Protein 5ZRX (pdb70)

Sequence (251 aa):
GSEFMGAWLRAIGLERYEEGLVHNGWDDLEFLSDITEEDLEEAGVQDPAHKRLLLDTLQLSPFRTVSEEWLESIKMQQYTEHFMVAGYTAIEEKVVQMSNEDIKRIGVRLPGHQKRIAYSLLGLKDQVGSEFMGAWLRAIGLERYEEGLVHNGWDDLEFLLSDITEEDLEEAGVQDPAHKRLLLDTLQLSKFRTVSEWLESIKMQQYTEHFMMVVAGYTAIEKVVQMSNNEDIKRRIGVRLPGHQKRIAYSLLGLKDQ

Structure (mmCIF, N/CA/C/O backbone):
data_5ZRX
#
_entry.id   5ZRX
#
_cell.length_a   138.283
_cell.length_b   43.344
_cell.length_c   46.377
_cell.angle_alpha   90.000
_cell.angle_beta   95.350
_cell.angle_gamma   90.000
#
_symmetry.space_group_name_H-M   'C 1 2 1'
#
loop_
_entity.id
_entity.type
_entity.pdbx_description
1 polymer 'Phosphatidylinositol 3,4,5-trisphosphate 5-phosphatase 2,Ephrin type-A receptor 2'
2 water water
#
loop_
_atom_site.group_PDB
_atom_site.id
_atom_site.type_symbol
_atom_site.label_atom_id
_atom_site.label_alt_id
_atom_site.label_comp_id
_atom_site.label_asym_id
_atom_site.label_entity_id
_atom_site.label_seq_id
_atom_site.pdbx_PDB_ins_code
_atom_site.Cartn_x
_atom_site.Cartn_y
_atom_site.Cartn_z
_atom_site.occupancy
_atom_site.B_iso_or_equiv
_atom_site.auth_seq_id
_atom_site.auth_comp_id
_atom_site.auth_asym_id
_atom_site.auth_atom_id
_atom_site.pdbx_PDB_model_num
ATOM 1 N N . GLY A 1 3 ? -27.964 7.195 31.203 1.00 40.84 1196 GLY A N 1
ATOM 2 C CA . GLY A 1 3 ? -27.262 6.308 32.177 1.00 46.85 1196 GLY A CA 1
ATOM 3 C C . GLY A 1 3 ? -26.964 4.975 31.534 1.00 49.45 1196 GLY A C 1
ATOM 4 O O . GLY A 1 3 ? -27.365 4.759 30.410 1.00 61.17 1196 GLY A O 1
ATOM 5 N N . SER A 1 4 ? -26.282 4.079 32.247 1.00 62.49 1197 SER A N 1
ATOM 6 C CA . SER A 1 4 ? -25.829 2.805 31.655 1.00 63.01 1197 SER A CA 1
ATOM 7 C C . SER A 1 4 ? -27.010 1.903 31.260 1.00 61.04 1197 SER A C 1
ATOM 8 O O . SER A 1 4 ? -27.031 1.349 30.146 1.00 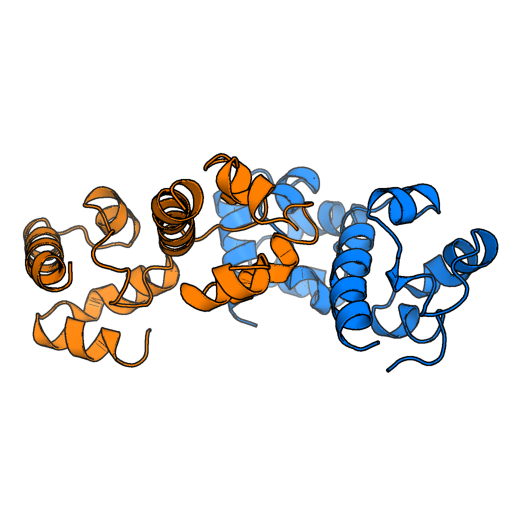70.03 1197 SER A O 1
ATOM 11 N N . GLU A 1 5 ? -27.989 1.777 32.158 1.00 56.93 1198 GLU A N 1
ATOM 12 C CA . GLU A 1 5 ? -29.238 1.059 31.860 1.00 58.18 1198 GLU A CA 1
ATOM 13 C C . GLU A 1 5 ? -30.153 1.867 30.926 1.00 57.79 1198 GLU A C 1
ATOM 14 O O . GLU A 1 5 ? -30.745 1.312 29.989 1.00 55.01 1198 GLU A O 1
ATOM 16 N N . PHE A 1 6 ? -30.265 3.171 31.187 1.00 51.27 1199 PHE A N 1
ATOM 17 C CA . PHE A 1 6 ? -31.086 4.077 30.363 1.00 52.15 1199 PHE A CA 1
ATOM 18 C C . PHE A 1 6 ? -30.595 4.175 28.921 1.00 45.78 1199 PHE A C 1
ATOM 19 O O . PHE A 1 6 ? -31.403 4.283 27.998 1.00 44.06 1199 PHE A O 1
ATOM 27 N N . MET A 1 7 ? -29.277 4.132 28.736 1.00 44.76 1200 MET A N 1
ATOM 28 C CA . MET A 1 7 ? -28.692 4.133 27.397 1.00 40.76 1200 MET A CA 1
ATOM 29 C C . MET A 1 7 ? -29.013 2.840 26.663 1.00 38.78 1200 MET A C 1
ATOM 30 O O . MET A 1 7 ? -29.275 2.876 25.472 1.00 39.01 1200 MET A O 1
ATOM 35 N N . GLY A 1 8 ? -28.977 1.708 27.373 1.00 40.55 1201 GLY A N 1
ATOM 36 C CA . GLY A 1 8 ? -29.368 0.415 26.790 1.00 41.18 1201 GLY A CA 1
ATOM 37 C C . GLY A 1 8 ? -30.775 0.430 26.207 1.00 38.99 1201 GLY A C 1
ATOM 38 O O . GLY A 1 8 ? -31.007 -0.055 25.095 1.00 38.16 1201 GLY A O 1
ATOM 39 N N . ALA A 1 9 ? -31.709 1.016 26.954 1.00 38.84 1202 ALA A N 1
ATOM 40 C CA . ALA A 1 9 ? -33.098 1.157 26.506 1.00 41.59 1202 ALA A CA 1
ATOM 41 C C . ALA A 1 9 ? -33.214 2.135 25.339 1.00 37.79 1202 ALA A C 1
ATOM 42 O O . ALA A 1 9 ? -33.987 1.912 24.416 1.00 38.90 1202 ALA A O 1
ATOM 44 N N . TRP A 1 10 ? -32.449 3.221 25.395 1.00 34.59 1203 TRP A N 1
ATOM 45 C CA . TRP A 1 10 ? -32.431 4.216 24.323 1.00 32.11 1203 TRP A CA 1
ATOM 46 C C . TRP A 1 10 ? -31.930 3.585 23.013 1.00 31.81 1203 TRP A C 1
ATOM 47 O O . TRP A 1 10 ? -32.542 3.781 21.954 1.00 32.54 1203 TRP A O 1
ATOM 58 N N . LEU A 1 11 ? -30.866 2.785 23.103 1.00 29.37 1204 LEU A N 1
ATOM 59 C CA . LEU A 1 11 ? -30.316 2.082 21.939 1.00 27.83 1204 LEU A CA 1
ATOM 60 C C . LEU A 1 11 ? -31.287 1.033 21.382 1.00 31.30 1204 LEU A C 1
ATOM 61 O O . LEU A 1 11 ? -31.427 0.907 20.169 1.00 31.64 1204 LEU A O 1
ATOM 66 N N . ARG A 1 12 ? -31.930 0.280 22.275 1.00 31.79 1205 ARG A N 1
ATOM 67 C CA . ARG A 1 12 ? -32.907 -0.742 21.892 1.00 34.50 1205 ARG A CA 1
ATOM 68 C C . ARG A 1 12 ? -34.088 -0.123 21.138 1.00 34.25 1205 ARG A C 1
ATOM 69 O O . ARG A 1 12 ? -34.612 -0.715 20.183 1.00 36.30 1205 ARG A O 1
ATOM 77 N N . ALA A 1 13 ? -34.484 1.083 21.540 1.00 33.18 1206 ALA A N 1
ATOM 78 C CA . ALA A 1 13 ? -35.620 1.766 20.935 1.00 35.88 1206 ALA A CA 1
ATOM 79 C C . ALA A 1 13 ? -35.387 2.160 19.465 1.00 34.08 1206 ALA A C 1
ATOM 80 O O . ALA A 1 13 ? -36.347 2.322 18.715 1.00 38.47 1206 ALA A O 1
ATOM 82 N N . ILE A 1 14 ? -34.125 2.294 19.064 1.00 30.23 1207 ILE A N 1
ATOM 83 C CA . ILE A 1 14 ? -33.746 2.585 17.676 1.00 30.44 1207 ILE A CA 1
ATOM 84 C C . ILE A 1 14 ? -33.000 1.432 16.970 1.00 27.93 1207 ILE A C 1
ATOM 85 O O . ILE A 1 14 ? -32.424 1.625 15.897 1.00 30.43 1207 ILE A O 1
ATOM 90 N N . GLY A 1 15 ? -33.041 0.229 17.545 1.00 28.72 1208 GLY A N 1
ATOM 91 C CA . GLY A 1 15 ? -32.459 -0.952 16.907 1.00 30.66 1208 GLY A CA 1
ATOM 92 C C . GLY A 1 15 ? -30.943 -1.048 16.948 1.00 28.05 1208 GLY A C 1
ATOM 93 O O . GLY A 1 15 ? -30.351 -1.747 16.130 1.00 28.94 1208 GLY A O 1
ATOM 94 N N . LEU A 1 16 ? -30.313 -0.359 17.899 1.00 26.92 1209 LEU A N 1
ATOM 95 C CA . LEU A 1 16 ? -28.851 -0.297 17.981 1.00 26.73 1209 LEU A CA 1
ATOM 96 C C . LEU A 1 16 ? -28.301 -0.922 19.255 1.00 25.26 1209 LEU A C 1
ATOM 97 O O . LEU A 1 16 ? -27.160 -0.624 19.651 1.00 26.45 1209 LEU A O 1
ATOM 102 N N . GLU A 1 17 ? -29.095 -1.794 19.880 1.00 27.39 1210 GLU A N 1
ATOM 103 C CA . GLU A 1 17 ? -28.687 -2.518 21.101 1.00 29.59 1210 GLU A CA 1
ATOM 104 C C . GLU A 1 17 ? -27.358 -3.264 20.936 1.00 29.61 1210 GLU A C 1
ATOM 105 O O . GLU A 1 17 ? -26.611 -3.400 21.906 1.00 29.84 1210 GLU A O 1
ATOM 111 N N . ARG A 1 18 ? -27.067 -3.741 19.717 1.00 29.00 1211 ARG A N 1
ATOM 112 C CA . ARG A 1 18 ? -25.809 -4.444 19.427 1.00 28.52 1211 ARG A CA 1
ATOM 113 C C . ARG A 1 18 ? -24.557 -3.653 19.803 1.00 26.46 1211 ARG A C 1
ATOM 114 O O . ARG A 1 18 ? -23.513 -4.245 20.084 1.00 30.54 1211 ARG A O 1
ATOM 122 N N . TYR A 1 19 ? -24.661 -2.327 19.775 1.00 24.15 1212 TYR A N 1
ATOM 123 C CA . TYR A 1 19 ? -23.521 -1.459 20.027 1.00 22.89 1212 TYR A CA 1
ATOM 124 C C . TYR A 1 19 ? -23.345 -1.045 21.498 1.00 23.29 1212 TYR A C 1
ATOM 125 O O . TYR A 1 19 ? -22.382 -0.375 21.818 1.00 24.70 1212 TYR A O 1
ATOM 134 N N . GLU A 1 20 ? -24.252 -1.470 22.382 1.00 24.96 1213 GLU A N 1
ATOM 135 C CA . GLU A 1 20 ? -24.196 -1.045 23.794 1.00 26.28 1213 GLU A CA 1
ATOM 136 C C . GLU A 1 20 ? -22.884 -1.376 24.457 1.00 25.17 1213 GLU A C 1
ATOM 137 O O . GLU A 1 20 ? -22.291 -0.514 25.094 1.00 26.50 1213 GLU A O 1
ATOM 143 N N . GLU A 1 21 ? -22.462 -2.633 24.334 1.00 27.10 1214 GLU A N 1
ATOM 144 C CA . GLU A 1 21 ? -21.262 -3.101 25.029 1.00 28.63 1214 GLU A CA 1
ATOM 145 C C . GLU A 1 21 ? -20.037 -2.290 24.609 1.00 26.92 1214 GLU A C 1
ATOM 146 O O . GLU A 1 21 ? -19.275 -1.824 25.456 1.00 27.08 1214 GLU A O 1
ATOM 152 N N . GLY A 1 22 ? -19.861 -2.097 23.307 1.00 25.08 1215 GLY A N 1
ATOM 153 C CA . GLY A 1 22 ? -18.721 -1.354 22.786 1.00 25.41 1215 GLY A CA 1
ATOM 154 C C . GLY A 1 22 ? -18.718 0.104 23.205 1.00 23.62 1215 GLY A C 1
ATOM 155 O O . GLY A 1 22 ? -17.666 0.674 23.513 1.00 24.94 1215 GLY A O 1
ATOM 156 N N . LEU A 1 23 ? -19.890 0.733 23.207 1.00 22.69 1216 LEU A N 1
ATOM 157 C CA . LEU A 1 23 ? -19.995 2.112 23.697 1.00 22.68 1216 LEU A CA 1
ATOM 158 C C . LEU A 1 23 ? -19.639 2.199 25.185 1.00 22.89 1216 LEU A C 1
ATOM 159 O O . LEU A 1 23 ? -18.784 3.005 25.587 1.00 24.04 1216 LEU A O 1
ATOM 164 N N . VAL A 1 24 ? -20.271 1.362 25.995 1.00 24.34 1217 VAL A N 1
ATOM 165 C CA . VAL A 1 24 ? -20.028 1.370 27.443 1.00 26.80 1217 VAL A CA 1
ATOM 166 C C . VAL A 1 24 ? -18.557 1.072 27.734 1.00 26.27 1217 VAL A C 1
ATOM 167 O O . VAL A 1 24 ? -17.940 1.736 28.573 1.00 28.77 1217 VAL A O 1
ATOM 171 N N . HIS A 1 25 ? -17.983 0.101 27.024 1.00 27.31 1218 HIS A N 1
ATOM 172 C CA . HIS A 1 25 ? -16.579 -0.285 27.259 1.00 30.49 1218 HIS A CA 1
ATOM 173 C C . HIS A 1 25 ? -15.585 0.828 26.889 1.00 26.48 1218 HIS A C 1
ATOM 174 O O . HIS A 1 25 ? -14.463 0.856 27.407 1.00 30.73 1218 HIS A O 1
ATOM 181 N N . ASN A 1 26 ? -16.008 1.757 26.030 1.00 23.96 1219 ASN A N 1
ATOM 182 C CA . ASN A 1 26 ? -15.229 2.945 25.692 1.00 24.59 1219 ASN A CA 1
ATOM 183 C C . ASN A 1 26 ? -15.594 4.223 26.455 1.00 24.01 1219 ASN A C 1
ATOM 184 O O . ASN A 1 26 ? -15.113 5.302 26.117 1.00 24.95 1219 ASN A O 1
ATOM 189 N N . GLY A 1 27 ? -16.389 4.083 27.513 1.00 23.76 1220 GLY A N 1
ATOM 190 C CA . GLY A 1 27 ? -16.763 5.192 28.376 1.00 24.03 1220 GLY A CA 1
ATOM 191 C C . GLY A 1 27 ? -17.942 6.023 27.954 1.00 23.72 1220 GLY A C 1
ATOM 192 O O . GLY A 1 27 ? -18.229 7.038 28.586 1.00 25.14 1220 GLY A O 1
ATOM 193 N N . TRP A 1 28 ? -18.634 5.595 26.893 1.00 22.87 1221 TRP A N 1
ATOM 194 C CA . TRP A 1 28 ? -19.844 6.248 26.432 1.00 22.39 1221 TRP A CA 1
ATOM 195 C C . TRP A 1 28 ? -20.988 5.514 27.126 1.00 23.46 1221 TRP A C 1
ATOM 196 O O . TRP A 1 28 ? -21.673 4.666 26.543 1.00 26.22 1221 TRP A O 1
ATOM 207 N N . ASP A 1 29 ? -21.158 5.846 28.403 1.00 24.25 1222 ASP A N 1
ATOM 208 C CA . ASP A 1 29 ? -21.917 5.022 29.340 1.00 26.12 1222 ASP A CA 1
ATOM 209 C C . ASP A 1 29 ? -23.041 5.782 30.029 1.00 27.45 1222 ASP A C 1
ATOM 210 O O . ASP A 1 29 ? -23.651 5.274 30.963 1.00 32.15 1222 ASP A O 1
ATOM 215 N N . ASP A 1 30 ? -23.322 6.992 29.549 1.00 27.19 1223 ASP A N 1
ATOM 216 C CA . ASP A 1 30 ? -24.327 7.848 30.159 1.00 30.39 1223 ASP A CA 1
ATOM 217 C C . ASP A 1 30 ? -24.963 8.689 29.070 1.00 30.83 1223 ASP A C 1
ATOM 218 O O . ASP A 1 30 ? -24.297 9.512 28.447 1.00 29.75 1223 ASP A O 1
ATOM 223 N N . LEU A 1 31 ? -26.239 8.424 28.809 1.00 31.51 1224 LEU A N 1
ATOM 224 C CA . LEU A 1 31 ? -27.036 9.178 27.839 1.00 32.76 1224 LEU A CA 1
ATOM 225 C C . LEU A 1 31 ? -26.896 10.710 27.911 1.00 33.27 1224 LEU A C 1
ATOM 226 O O . LEU A 1 31 ? -26.800 11.369 26.873 1.00 35.07 1224 LEU A O 1
ATOM 231 N N . GLU A 1 32 ? -26.848 11.260 29.125 1.00 34.26 1225 GLU A N 1
ATOM 232 C CA . GLU A 1 32 ? -26.699 12.708 29.340 1.00 36.88 1225 GLU A CA 1
ATOM 233 C C . GLU A 1 32 ? -25.461 13.289 28.656 1.00 35.01 1225 GLU A C 1
ATOM 234 O O . GLU A 1 32 ? -25.468 14.447 28.232 1.00 41.87 1225 GLU A O 1
ATOM 240 N N . PHE A 1 33 ? -24.396 12.497 28.575 1.00 27.95 1226 PHE A N 1
ATOM 241 C CA . PHE A 1 33 ? -23.142 12.973 28.015 1.00 27.67 1226 PHE A CA 1
ATOM 242 C C . PHE A 1 33 ? -22.862 12.444 26.607 1.00 29.71 1226 PHE A C 1
ATOM 243 O O . PHE A 1 33 ? -21.899 12.840 25.988 1.00 36.69 1226 PHE A O 1
ATOM 251 N N . LEU A 1 34 ? -23.768 11.632 26.071 1.00 26.96 1227 LEU A N 1
ATOM 252 C CA . LEU A 1 34 ? -23.576 11.026 24.762 1.00 26.46 1227 LEU A CA 1
ATOM 253 C C . LEU A 1 34 ? -23.698 12.060 23.638 1.00 28.23 1227 LEU A C 1
ATOM 254 O O . LEU A 1 34 ? -23.145 11.851 22.552 1.00 28.03 1227 LEU A O 1
ATOM 259 N N . SER A 1 35 ? -24.399 13.169 23.898 1.00 31.77 1228 SER A N 1
ATOM 260 C CA . SER A 1 35 ? -24.653 14.196 22.876 1.00 37.38 1228 SER A CA 1
ATOM 261 C C . SER A 1 35 ? -23.410 14.793 22.220 1.00 32.62 1228 SER A C 1
ATOM 262 O O . SER A 1 35 ? -23.510 15.292 21.106 1.00 32.59 1228 SER A O 1
ATOM 265 N N . ASP A 1 36 ? -22.262 14.777 22.900 1.00 29.75 1229 ASP A N 1
ATOM 266 C CA . ASP A 1 36 ? -21.017 15.293 22.312 1.00 30.39 1229 ASP A CA 1
ATOM 267 C C . ASP A 1 36 ? -20.231 14.259 21.505 1.00 27.31 1229 ASP A C 1
ATOM 268 O O . ASP A 1 36 ? -19.187 14.593 20.957 1.00 27.39 1229 ASP A O 1
ATOM 273 N N . ILE A 1 37 ? -20.733 13.030 21.400 1.00 23.22 1230 ILE A N 1
ATOM 274 C CA . ILE A 1 37 ? -20.052 11.993 20.625 1.00 21.29 1230 ILE A CA 1
ATOM 275 C C . ILE A 1 37 ? -20.012 12.371 19.140 1.00 22.16 1230 ILE A C 1
ATOM 276 O O . ILE A 1 37 ? -20.939 13.000 18.612 1.00 23.92 1230 ILE A O 1
ATOM 281 N N . THR A 1 38 ? -18.931 11.999 18.481 1.00 21.18 1231 THR A N 1
ATOM 282 C CA . THR A 1 38 ? -18.759 12.255 17.039 1.00 22.12 1231 THR A CA 1
ATOM 283 C C . THR A 1 38 ? -18.736 10.955 16.242 1.00 20.92 1231 THR A C 1
ATOM 284 O O . THR A 1 38 ? -18.613 9.870 16.811 1.00 19.95 1231 THR A O 1
ATOM 288 N N . GLU A 1 39 ? -18.814 11.086 14.919 1.00 20.34 1232 GLU A N 1
ATOM 289 C CA . GLU A 1 39 ? -18.676 9.941 14.009 1.00 21.04 1232 GLU A CA 1
ATOM 290 C C . GLU A 1 39 ? -17.384 9.159 14.300 1.00 19.67 1232 GLU A C 1
ATOM 291 O O . GLU A 1 39 ? -17.389 7.931 14.379 1.00 22.69 1232 GLU A O 1
ATOM 297 N N . GLU A 1 40 ? -16.282 9.879 14.482 1.00 19.16 1233 GLU A N 1
ATOM 298 C CA . GLU A 1 40 ? -14.980 9.252 14.752 1.00 20.68 1233 GLU A CA 1
ATOM 299 C C . GLU A 1 40 ? -15.018 8.453 16.060 1.00 20.63 1233 GLU A C 1
ATOM 300 O O . GLU A 1 40 ? -14.499 7.341 16.118 1.00 22.19 1233 GLU A O 1
ATOM 306 N N . ASP A 1 41 ? -15.636 9.020 17.089 1.00 19.59 1234 ASP A N 1
ATOM 307 C CA . ASP A 1 41 ? -15.781 8.325 18.364 1.00 18.83 1234 ASP A CA 1
ATOM 308 C C . ASP A 1 41 ? -16.584 7.038 18.197 1.00 19.79 1234 ASP A C 1
ATOM 309 O O . ASP A 1 41 ? -16.254 6.012 18.780 1.00 21.23 1234 ASP A O 1
ATOM 314 N N . LEU A 1 42 ? -17.664 7.115 17.413 1.00 19.39 1235 LEU A N 1
ATOM 315 C CA . LEU A 1 42 ? -18.496 5.945 17.157 1.00 19.65 1235 LEU A CA 1
ATOM 316 C C . LEU A 1 42 ? -17.711 4.811 16.485 1.00 21.04 1235 LEU A C 1
ATOM 317 O O . LEU A 1 42 ? -17.795 3.641 16.906 1.00 22.39 1235 LEU A O 1
ATOM 322 N N . GLU A 1 43 ? -16.955 5.154 15.451 1.00 21.29 1236 GLU A N 1
ATOM 323 C CA . GLU A 1 43 ? -16.112 4.190 14.754 1.00 23.82 1236 GLU A CA 1
ATOM 324 C C . GLU A 1 43 ? -15.168 3.491 15.732 1.00 23.20 1236 GLU A C 1
ATOM 325 O O . GLU A 1 43 ? -15.044 2.265 15.717 1.00 27.28 1236 GLU A O 1
ATOM 331 N N . GLU A 1 44 ? -14.514 4.290 16.577 1.00 22.84 1237 GLU A N 1
ATOM 332 C CA . GLU A 1 44 ? -13.567 3.769 17.559 1.00 25.64 1237 GLU A CA 1
ATOM 333 C C . GLU A 1 44 ? -14.246 2.857 18.571 1.00 23.24 1237 GLU A C 1
ATOM 334 O O . GLU A 1 44 ? -13.636 1.902 19.059 1.00 28.17 1237 GLU A O 1
ATOM 340 N N . ALA A 1 45 ? -15.518 3.114 18.846 1.00 21.54 1238 ALA A N 1
ATOM 341 C CA . ALA A 1 45 ? -16.296 2.299 19.791 1.00 23.88 1238 ALA A CA 1
ATOM 342 C C . ALA A 1 45 ? -17.005 1.104 19.146 1.00 25.24 1238 ALA A C 1
ATOM 343 O O . ALA A 1 45 ? -17.761 0.401 19.815 1.00 27.80 1238 ALA A O 1
ATOM 345 N N . GLY A 1 46 ? -16.735 0.859 17.864 1.00 24.81 1239 GLY A N 1
ATOM 346 C CA . GLY A 1 46 ? -17.251 -0.311 17.164 1.00 24.95 1239 GLY A CA 1
ATOM 347 C C . GLY A 1 46 ? -18.453 -0.098 16.270 1.00 25.90 1239 GLY A C 1
ATOM 348 O O . GLY A 1 46 ? -18.965 -1.074 15.703 1.00 28.27 1239 GLY A O 1
ATOM 349 N N . VAL A 1 47 ? -18.913 1.147 16.118 1.00 24.38 1240 VAL A N 1
ATOM 350 C CA . VAL A 1 47 ? -20.078 1.417 15.254 1.00 25.27 1240 VAL A CA 1
ATOM 351 C C . VAL A 1 47 ? -19.527 1.770 13.879 1.00 26.32 1240 VAL A C 1
ATOM 352 O O . VAL A 1 47 ? -19.211 2.923 13.612 1.00 30.52 1240 VAL A O 1
ATOM 356 N N . GLN A 1 48 ? -19.377 0.748 13.028 1.00 26.90 1241 GLN A N 1
ATOM 357 C CA . GLN A 1 48 ? -18.748 0.884 11.713 1.00 27.94 1241 GLN A CA 1
ATOM 358 C C . GLN A 1 48 ? -19.781 1.255 10.615 1.00 25.41 1241 GLN A C 1
ATOM 359 O O . GLN A 1 48 ? -19.506 2.103 9.769 1.00 28.84 1241 GLN A O 1
ATOM 365 N N . ASP A 1 49 ? -20.955 0.615 10.647 1.00 23.62 1242 ASP A N 1
ATOM 366 C CA . ASP A 1 49 ? -22.017 0.779 9.635 1.00 23.81 1242 ASP A CA 1
ATOM 367 C C . ASP A 1 49 ? -22.419 2.258 9.545 1.00 22.76 1242 ASP A C 1
ATOM 368 O O . ASP A 1 49 ? -22.901 2.809 10.535 1.00 23.16 1242 ASP A O 1
ATOM 373 N N . PRO A 1 50 ? -22.207 2.904 8.376 1.00 25.75 1243 PRO A N 1
ATOM 374 C CA . PRO A 1 50 ? -22.547 4.341 8.243 1.00 25.71 1243 PRO A CA 1
ATOM 375 C C . PRO A 1 50 ? -23.995 4.717 8.545 1.00 23.31 1243 PRO A C 1
ATOM 376 O O . PRO A 1 50 ? -24.251 5.778 9.111 1.00 24.21 1243 PRO A O 1
ATOM 380 N N . ALA A 1 51 ? -24.934 3.852 8.184 1.00 23.10 1244 ALA A N 1
ATOM 381 C CA . ALA A 1 51 ? -26.339 4.125 8.466 1.00 21.21 1244 ALA A CA 1
ATOM 382 C C . ALA A 1 51 ? -26.628 4.016 9.957 1.00 20.16 1244 ALA A C 1
ATOM 383 O O . ALA A 1 51 ? -27.425 4.782 10.497 1.00 21.31 1244 ALA A O 1
ATOM 385 N N . HIS A 1 52 ? -25.970 3.078 10.636 1.00 19.48 1245 HIS A N 1
ATOM 386 C CA . HIS A 1 52 ? -26.150 2.987 12.092 1.00 20.01 1245 HIS A CA 1
ATOM 387 C C . HIS A 1 52 ? -25.589 4.201 12.800 1.00 20.96 1245 HIS A C 1
ATOM 388 O O . HIS A 1 52 ? -26.240 4.725 13.712 1.00 21.06 1245 HIS A O 1
ATOM 395 N N . LYS A 1 53 ? -24.426 4.680 12.363 1.00 20.72 1246 LYS A N 1
ATOM 396 C CA . LYS A 1 53 ? -23.853 5.909 12.948 1.00 20.91 1246 LYS A CA 1
ATOM 397 C C . LYS A 1 53 ? -24.797 7.091 12.720 1.00 22.31 1246 LYS A C 1
ATOM 398 O O . LYS A 1 53 ? -25.072 7.861 13.636 1.00 21.70 1246 LYS A O 1
ATOM 404 N N . ARG A 1 54 ? -25.311 7.196 11.499 1.00 20.75 1247 ARG A N 1
ATOM 405 C CA . ARG A 1 54 ? -26.201 8.299 11.140 1.00 21.61 1247 ARG A CA 1
ATOM 406 C C . ARG A 1 54 ? -27.459 8.318 12.014 1.00 21.54 1247 ARG A C 1
ATOM 407 O O . ARG A 1 54 ? -27.857 9.374 12.502 1.00 21.96 1247 ARG A O 1
ATOM 415 N N . LEU A 1 55 ? -28.089 7.154 12.189 1.00 20.66 1248 LEU A N 1
ATOM 416 C CA . LEU A 1 55 ? -29.287 7.051 13.006 1.00 21.69 1248 LEU A CA 1
ATOM 417 C C . LEU A 1 55 ? -29.017 7.448 14.458 1.00 21.63 1248 LEU A C 1
ATOM 418 O O . LEU A 1 55 ? -29.785 8.194 15.065 1.00 23.59 1248 LEU A O 1
ATOM 423 N N . LEU A 1 56 ? -27.910 6.957 15.001 1.00 19.31 1249 LEU A N 1
ATOM 424 C CA . LEU A 1 56 ? -27.548 7.289 16.384 1.00 20.04 1249 LEU A CA 1
ATOM 425 C C . LEU A 1 56 ? -27.382 8.804 16.532 1.00 22.45 1249 LEU A C 1
ATOM 426 O O . LEU A 1 56 ? -27.947 9.425 17.458 1.00 23.52 1249 LEU A O 1
ATOM 431 N N . LEU A 1 57 ? -26.636 9.401 15.606 1.00 21.26 1250 LEU A N 1
ATOM 432 C CA . LEU A 1 57 ? -26.340 10.823 15.680 1.00 22.34 1250 LEU A CA 1
ATOM 433 C C . LEU A 1 57 ? -27.565 11.687 15.413 1.00 24.64 1250 LEU A C 1
ATOM 434 O O . LEU A 1 57 ? -27.784 12.686 16.104 1.00 26.10 1250 LEU A O 1
ATOM 439 N N . ASP A 1 58 ? -28.381 11.295 14.442 1.00 24.68 1251 ASP A N 1
ATOM 440 C CA . ASP A 1 58 ? -29.642 12.014 14.196 1.00 25.83 1251 ASP A CA 1
ATOM 441 C C . ASP A 1 58 ? -30.561 11.947 15.409 1.00 27.31 1251 ASP A C 1
ATOM 442 O O . ASP A 1 58 ? -31.214 12.921 15.746 1.00 29.83 1251 ASP A O 1
ATOM 447 N N . THR A 1 59 ? -30.621 10.796 16.066 1.00 24.82 1252 THR A N 1
ATOM 448 C CA . THR A 1 59 ? -31.502 10.639 17.223 1.00 28.63 1252 THR A CA 1
ATOM 449 C C . THR A 1 59 ? -31.035 11.518 18.386 1.00 30.00 1252 THR A C 1
ATOM 450 O O . THR A 1 59 ? -31.850 12.160 19.042 1.00 34.28 1252 THR A O 1
ATOM 454 N N . LEU A 1 60 ? -29.728 11.576 18.619 1.00 27.74 1253 LEU A N 1
ATOM 455 C CA . LEU A 1 60 ? -29.185 12.462 19.658 1.00 30.15 1253 LEU A CA 1
ATOM 456 C C . LEU A 1 60 ? -29.530 13.924 19.456 1.00 37.63 1253 LEU A C 1
ATOM 457 O O . LEU A 1 60 ? -29.782 14.626 20.436 1.00 42.87 1253 LEU A O 1
ATOM 462 N N . GLN A 1 61 ? -29.537 14.385 18.202 1.00 40.21 1254 GLN A N 1
ATOM 463 C CA . GLN A 1 61 ? -30.000 15.746 17.868 1.00 49.03 1254 GLN A CA 1
ATOM 464 C C . GLN A 1 61 ? -31.340 16.121 18.511 1.00 54.23 1254 GLN A C 1
ATOM 465 O O . GLN A 1 61 ? -31.536 17.267 18.906 1.00 60.96 1254 GLN A O 1
ATOM 471 N N . LEU A 1 62 ? -32.266 15.165 18.565 1.00 59.53 1255 LEU A N 1
ATOM 472 C CA . LEU A 1 62 ? -33.647 15.415 19.008 1.00 61.22 1255 LEU A CA 1
ATOM 473 C C . LEU A 1 62 ? -33.750 15.913 20.447 1.00 67.25 1255 LEU A C 1
ATOM 474 O O . LEU A 1 62 ? -34.409 16.923 20.708 1.00 69.85 1255 LEU A O 1
ATOM 479 N N . SER A 1 63 ? -33.112 15.195 21.369 1.00 69.80 1256 SER A N 1
ATOM 480 C CA . SER A 1 63 ? -33.116 15.560 22.789 1.00 69.97 1256 SER A CA 1
ATOM 481 C C . SER A 1 63 ? -32.018 14.823 23.544 1.00 67.95 1256 SER A C 1
ATOM 482 O O . SER A 1 63 ? -30.839 14.965 23.230 1.00 74.33 1256 SER A O 1
ATOM 484 N N . PRO A 1 88 ? -20.136 28.064 39.862 1.00 61.24 906 PRO A N 1
ATOM 485 C CA . PRO A 1 88 ? -18.735 27.769 40.189 1.00 57.12 906 PRO A CA 1
ATOM 486 C C . PRO A 1 88 ? -18.582 26.668 41.242 1.00 50.33 906 PRO A C 1
ATOM 487 O O . PRO A 1 88 ? -19.223 26.731 42.294 1.00 61.75 906 PRO A O 1
ATOM 491 N N . PHE A 1 89 ? -17.748 25.674 40.950 1.00 35.55 907 PHE A N 1
ATOM 492 C CA . PHE A 1 89 ? -17.444 24.603 41.888 1.00 33.12 907 PHE A CA 1
ATOM 493 C C . PHE A 1 89 ? -16.313 25.045 42.790 1.00 31.65 907 PHE A C 1
ATOM 494 O O . PHE A 1 89 ? -15.335 25.636 42.336 1.00 34.91 907 PHE A O 1
ATOM 502 N N . ARG A 1 90 ? -16.454 24.759 44.075 1.00 29.08 908 ARG A N 1
ATOM 503 C CA . ARG A 1 90 ? -15.413 25.087 45.032 1.00 28.01 908 ARG A CA 1
ATOM 504 C C . ARG A 1 90 ? -14.234 24.121 44.961 1.00 27.78 908 ARG A C 1
ATOM 505 O O . ARG A 1 90 ? -13.085 24.548 45.110 1.00 29.01 908 ARG A O 1
ATOM 513 N N . THR A 1 91 ? -14.512 22.834 44.741 1.00 26.32 909 THR A N 1
ATOM 514 C CA . THR A 1 91 ? -13.497 21.790 44.791 1.00 24.21 909 THR A CA 1
ATOM 515 C C . THR A 1 91 ? -13.528 20.872 43.576 1.00 23.92 909 THR A C 1
ATOM 516 O O . THR A 1 91 ? -14.529 20.766 42.866 1.00 22.76 909 THR A O 1
ATOM 520 N N . VAL A 1 92 ? -1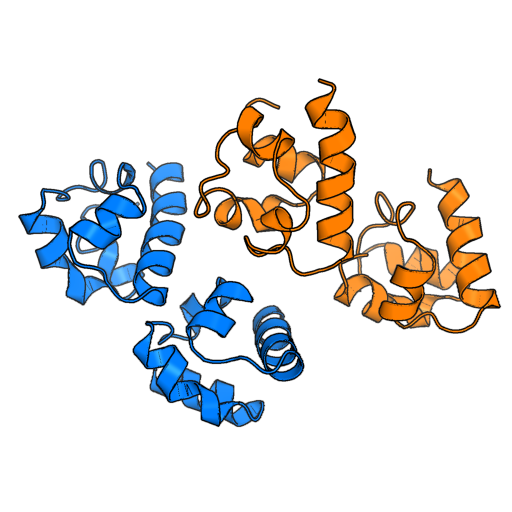2.433 20.155 43.389 1.00 21.95 910 VAL A N 1
ATOM 521 C CA . VAL A 1 92 ? -12.290 19.215 42.282 1.00 20.62 910 VAL A CA 1
ATOM 522 C C . VAL A 1 92 ? -13.291 18.073 42.432 1.00 21.50 910 VAL A C 1
ATOM 523 O O . VAL A 1 92 ? -13.911 17.681 41.455 1.00 21.40 910 VAL A O 1
ATOM 527 N N . SER A 1 93 ? -13.463 17.555 43.649 1.00 21.40 911 SER A N 1
ATOM 528 C CA . SER A 1 93 ? -14.401 16.462 43.873 1.00 23.40 911 SER A CA 1
ATOM 529 C C . SER A 1 93 ? -15.827 16.878 43.498 1.00 22.68 911 SER A C 1
ATOM 530 O O . SER A 1 93 ? -16.560 16.089 42.899 1.00 22.14 911 SER A O 1
ATOM 533 N N . GLU A 1 94 ? -16.223 18.101 43.855 1.00 22.01 912 GLU A N 1
ATOM 534 C CA A GLU A 1 94 ? -17.577 18.585 43.535 0.50 22.84 912 GLU A CA 1
ATOM 535 C CA B GLU A 1 94 ? -17.572 18.570 43.532 0.50 23.11 912 GLU A CA 1
ATOM 536 C C . GLU A 1 94 ? -17.760 18.663 42.023 1.00 23.44 912 GLU A C 1
ATOM 537 O O . GLU A 1 94 ? -18.810 18.260 41.492 1.00 24.10 912 GLU A O 1
ATOM 548 N N . TRP A 1 95 ? -16.740 19.179 41.335 1.00 21.62 913 TRP A N 1
ATOM 549 C CA . TRP A 1 95 ? -16.770 19.288 39.874 1.00 22.55 913 TRP A CA 1
ATOM 550 C C . TRP A 1 95 ? -16.883 17.904 39.231 1.00 21.81 913 TRP A C 1
ATOM 551 O O . TRP A 1 95 ? -17.736 17.689 38.375 1.00 23.45 913 TRP A O 1
ATOM 562 N N . LEU A 1 96 ? -16.054 16.952 39.659 1.00 20.93 914 LEU A N 1
ATOM 563 C CA . LEU A 1 96 ? -16.111 15.610 39.095 1.00 21.53 914 LEU A CA 1
ATOM 564 C C . LEU A 1 96 ? -17.454 14.930 39.345 1.00 21.17 914 LEU A C 1
ATOM 565 O O . LEU A 1 96 ? -17.987 14.253 38.457 1.00 24.04 914 LEU A O 1
ATOM 570 N N . GLU A 1 97 ? -18.021 15.122 40.534 1.00 22.03 915 GLU A N 1
ATOM 571 C CA . GLU A 1 97 ? -19.350 14.578 40.844 1.00 23.86 915 GLU A CA 1
ATOM 572 C C . GLU A 1 97 ? -20.421 15.100 39.865 1.00 25.81 915 GLU A C 1
ATOM 573 O O . GLU A 1 97 ? -21.343 14.361 39.472 1.00 26.86 915 GLU A O 1
ATOM 579 N N . SER A 1 98 ? -20.283 16.351 39.428 1.00 24.49 916 SER A N 1
ATOM 580 C CA . SER A 1 98 ? -21.295 16.962 38.542 1.00 26.92 916 SER A CA 1
ATOM 581 C C . SER A 1 98 ? -21.364 16.313 37.156 1.00 26.93 916 SER A C 1
ATOM 582 O O . SER A 1 98 ? -22.405 16.390 36.484 1.00 31.12 916 SER A O 1
ATOM 585 N N . ILE A 1 99 ? -20.271 15.673 36.752 1.00 24.52 917 ILE A N 1
ATOM 586 C CA . ILE A 1 99 ? -20.179 14.923 35.492 1.00 24.85 917 ILE A CA 1
ATOM 587 C C . ILE A 1 99 ? -20.047 13.410 35.688 1.00 22.83 917 ILE A C 1
ATOM 588 O O . ILE A 1 99 ? -19.731 12.669 34.765 1.00 24.18 917 ILE A O 1
ATOM 593 N N . LYS A 1 100 ? -20.380 12.952 36.891 1.00 24.70 918 LYS A N 1
ATOM 594 C CA . LYS A 1 100 ? -20.353 11.540 37.260 1.00 25.64 918 LYS A CA 1
ATOM 595 C C . LYS A 1 100 ? -18.997 10.874 37.015 1.00 23.37 918 LYS A C 1
ATOM 596 O O . LYS A 1 100 ? -18.923 9.686 36.656 1.00 24.84 918 LYS A O 1
ATOM 602 N N . MET A 1 101 ? -17.933 11.650 37.258 1.00 22.18 919 MET A N 1
ATOM 603 C CA . MET A 1 101 ? -16.555 11.184 37.067 1.00 20.96 919 MET A CA 1
ATOM 604 C C . MET A 1 101 ? -15.807 11.103 38.409 1.00 22.75 919 MET A C 1
ATOM 605 O O . MET A 1 101 ? -14.574 11.091 38.433 1.00 22.50 919 MET A O 1
ATOM 610 N N . GLN A 1 102 ? -16.536 10.989 39.517 1.00 23.89 920 GLN A N 1
ATOM 611 C CA . GLN A 1 102 ? -15.907 10.923 40.842 1.00 23.83 920 GLN A CA 1
ATOM 612 C C . GLN A 1 102 ? -15.016 9.694 41.036 1.00 23.35 920 GLN A C 1
ATOM 613 O O . GLN A 1 102 ? -14.165 9.703 41.928 1.00 25.36 920 GLN A O 1
ATOM 619 N N . GLN A 1 103 ? -15.174 8.644 40.217 1.00 24.48 921 GLN A N 1
ATOM 620 C CA . GLN A 1 103 ? -14.227 7.497 40.245 1.00 25.33 921 GLN A CA 1
ATOM 621 C C . GLN A 1 103 ? -12.765 7.926 40.060 1.00 23.43 921 GLN A C 1
ATOM 622 O O . GLN A 1 103 ? -11.854 7.214 40.491 1.00 26.16 921 GLN A O 1
ATOM 628 N N . TY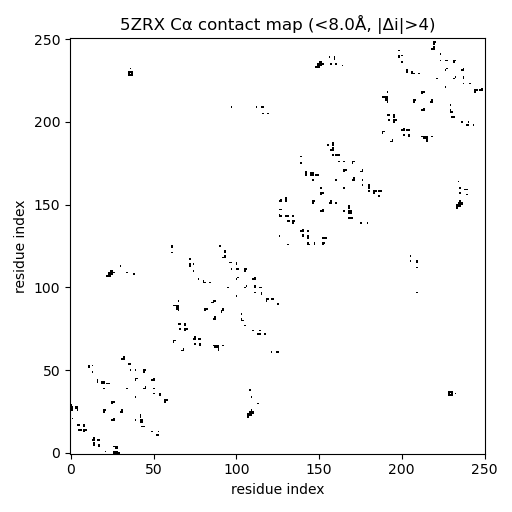R A 1 104 ? -12.551 9.077 39.421 1.00 21.44 922 TYR A N 1
ATOM 629 C CA . TYR A 1 104 ? -11.220 9.609 39.168 1.00 20.51 922 TYR A CA 1
ATOM 630 C C . TYR A 1 104 ? -10.718 10.641 40.174 1.00 20.22 922 TYR A C 1
ATOM 631 O O . TYR A 1 104 ? -9.643 11.194 39.967 1.00 19.98 922 TYR A O 1
ATOM 640 N N . THR A 1 105 ? -11.435 10.882 41.261 1.00 20.21 923 THR A N 1
ATOM 641 C CA . THR A 1 105 ? -11.030 11.965 42.174 1.00 21.27 923 THR A CA 1
ATOM 642 C C . THR A 1 105 ? -9.601 11.749 42.663 1.00 20.68 923 THR A C 1
ATOM 643 O O . THR A 1 105 ? -8.787 12.666 42.603 1.00 20.66 923 THR A O 1
ATOM 647 N N . GLU A 1 106 ? -9.288 10.544 43.107 1.00 22.35 924 GLU A N 1
ATOM 648 C CA . GLU A 1 106 ? -7.947 10.293 43.656 1.00 22.08 924 GLU A CA 1
ATOM 649 C C . GLU A 1 106 ? -6.871 10.422 42.577 1.00 21.61 924 GLU A C 1
ATOM 650 O O . GLU A 1 106 ? -5.793 10.942 42.863 1.00 21.63 924 GLU A O 1
ATOM 656 N N . HIS A 1 107 ? -7.188 10.021 41.336 1.00 21.40 925 HIS A N 1
ATOM 657 C CA . HIS A 1 107 ? -6.272 10.173 40.197 1.00 21.07 925 HIS A CA 1
ATOM 658 C C . HIS A 1 107 ? -5.862 11.634 40.020 1.00 19.71 925 HIS A C 1
ATOM 659 O O . HIS A 1 107 ? -4.679 11.958 39.861 1.00 20.33 925 HIS A O 1
ATOM 666 N N . PHE A 1 108 ? -6.847 12.520 40.057 1.00 19.27 926 PHE A N 1
ATOM 667 C CA . PHE A 1 108 ? -6.587 13.954 39.947 1.00 19.08 926 PHE A CA 1
ATOM 668 C C . PHE A 1 108 ? -5.748 14.435 41.140 1.00 18.85 926 PHE A C 1
ATOM 669 O O . PHE A 1 108 ? -4.776 15.160 40.960 1.00 19.25 926 PHE A O 1
ATOM 677 N N . MET A 1 109 ? -6.144 14.031 42.348 1.00 18.22 927 MET A N 1
ATOM 678 C CA . MET A 1 109 ? -5.537 14.594 43.560 1.00 18.48 927 MET A CA 1
ATOM 679 C C . MET A 1 109 ? -4.080 14.179 43.674 1.00 19.56 927 MET A C 1
ATOM 680 O O . MET A 1 109 ? -3.213 15.025 43.937 1.00 20.07 927 MET A O 1
ATOM 685 N N . VAL A 1 110 ? -3.774 12.911 43.411 1.00 20.23 928 VAL A N 1
ATOM 686 C CA . VAL A 1 110 ? -2.380 12.454 43.571 1.00 21.46 928 VAL A CA 1
ATOM 687 C C . VAL A 1 110 ? -1.445 13.028 42.491 1.00 20.28 928 VAL A C 1
ATOM 688 O O . VAL A 1 110 ? -0.243 13.137 42.696 1.00 22.84 928 VAL A O 1
ATOM 692 N N . ALA A 1 111 ? -2.014 13.421 41.348 1.00 19.87 929 ALA A N 1
ATOM 693 C CA . ALA A 1 111 ? -1.254 14.003 40.245 1.00 19.89 929 ALA A CA 1
ATOM 694 C C . ALA A 1 111 ? -1.096 15.522 40.400 1.00 18.76 929 ALA A C 1
ATOM 695 O O . ALA A 1 111 ? -0.516 16.167 39.528 1.00 21.61 929 ALA A O 1
ATOM 697 N N . GLY A 1 112 ? -1.609 16.085 41.500 1.00 19.82 930 GLY A N 1
ATOM 698 C CA . GLY A 1 112 ? -1.464 17.497 41.794 1.00 21.31 930 GLY A CA 1
ATOM 699 C C . GLY A 1 112 ? -2.536 18.403 41.244 1.00 19.67 930 GLY A C 1
ATOM 700 O O . GLY A 1 112 ? -2.432 19.622 41.373 1.00 20.97 930 GLY A O 1
ATOM 701 N N . TYR A 1 113 ? -3.576 17.812 40.643 1.00 19.17 931 TYR A N 1
ATOM 702 C CA . TYR A 1 113 ? -4.670 18.593 40.064 1.00 18.08 931 TYR A CA 1
ATOM 703 C C . TYR A 1 113 ? -5.758 18.704 41.127 1.00 19.59 931 TYR A C 1
ATOM 704 O O . TYR A 1 113 ? -6.815 18.067 41.077 1.00 20.62 931 TYR A O 1
ATOM 713 N N . THR A 1 114 ? -5.455 19.549 42.096 1.00 19.59 932 THR A N 1
ATOM 714 C CA . THR A 1 114 ? -6.095 19.540 43.402 1.00 20.40 932 THR A CA 1
ATOM 715 C C . THR A 1 114 ? -6.971 20.746 43.689 1.00 19.80 932 THR A C 1
ATOM 716 O O . THR A 1 114 ? -7.546 20.844 44.771 1.00 21.98 932 THR A O 1
ATOM 720 N N . ALA A 1 115 ? -7.061 21.674 42.740 1.00 20.59 933 ALA A N 1
ATOM 721 C CA . ALA A 1 115 ? -7.882 22.872 42.879 1.00 21.89 933 ALA A CA 1
ATOM 722 C C . ALA A 1 115 ? -8.441 23.181 41.504 1.00 21.14 933 ALA A C 1
ATOM 723 O O . ALA A 1 115 ? -7.869 22.761 40.483 1.00 20.81 933 ALA A O 1
ATOM 725 N N . ILE A 1 116 ? -9.512 23.960 41.465 1.00 22.03 934 ILE A N 1
ATOM 726 C CA . ILE A 1 116 ? -10.156 24.275 40.195 1.00 22.45 934 ILE A CA 1
ATOM 727 C C . ILE A 1 116 ? -9.188 25.051 39.288 1.00 22.92 934 ILE A C 1
ATOM 728 O O . ILE A 1 116 ? -9.112 24.791 38.083 1.00 22.74 934 ILE A O 1
ATOM 733 N N . GLU A 1 117 ? -8.385 25.943 39.875 1.00 22.54 935 GLU A N 1
ATOM 734 C CA A GLU A 1 117 ? -7.397 26.708 39.104 0.40 24.57 935 GLU A CA 1
ATOM 735 C CA B GLU A 1 117 ? -7.410 26.707 39.096 0.60 23.88 935 GLU A CA 1
ATOM 736 C C . GLU A 1 117 ? -6.327 25.825 38.457 1.00 23.18 935 GLU A C 1
ATOM 737 O O . GLU A 1 117 ? -5.669 26.229 37.481 1.00 24.90 935 GLU A O 1
ATOM 748 N N . LYS A 1 118 ? -6.138 24.619 38.992 1.00 21.30 936 LYS A N 1
ATOM 749 C CA . LYS A 1 118 ? -5.190 23.680 38.409 1.00 21.38 936 LYS A CA 1
ATOM 750 C C . LYS A 1 118 ? -5.821 22.821 37.315 1.00 19.98 936 LYS A C 1
ATOM 751 O O . LYS A 1 118 ? -5.208 22.604 36.259 1.00 21.31 936 LYS A O 1
ATOM 757 N N . VAL A 1 119 ? -7.045 22.360 37.536 1.00 20.59 937 VAL A N 1
ATOM 758 C CA . VAL A 1 119 ? -7.691 21.477 36.555 1.00 21.92 937 VAL A CA 1
ATOM 759 C C . VAL A 1 119 ? -7.979 22.198 35.258 1.00 21.99 937 VAL A C 1
ATOM 760 O O . VAL A 1 119 ? -7.884 21.587 34.200 1.00 21.84 937 VAL A O 1
ATOM 764 N N . VAL A 1 120 ? -8.276 23.498 35.331 1.00 22.61 938 VAL A N 1
ATOM 765 C CA . VAL A 1 120 ? -8.603 24.258 34.106 1.00 23.33 938 VAL A CA 1
ATOM 766 C C . VAL A 1 120 ? -7.409 24.401 33.163 1.00 23.00 938 VAL A C 1
ATOM 767 O O . VAL A 1 120 ? -7.591 24.724 31.999 1.00 26.23 938 VAL A O 1
ATOM 771 N N . GLN A 1 121 ? -6.185 24.146 33.660 1.00 21.08 939 GLN A N 1
ATOM 772 C CA . GLN A 1 121 ? -4.992 24.184 32.828 1.00 21.30 939 GLN A CA 1
ATOM 773 C C . GLN A 1 121 ? -4.636 22.848 32.174 1.00 20.92 939 GLN A C 1
ATOM 774 O O . GLN A 1 121 ? -3.719 22.796 31.379 1.00 23.17 939 GLN A O 1
ATOM 780 N N . MET A 1 122 ? -5.392 21.795 32.454 1.00 20.72 940 MET A N 1
ATOM 781 C CA . MET A 1 122 ? -5.099 20.460 31.921 1.00 20.90 940 MET A CA 1
ATOM 782 C C . MET A 1 122 ? -5.372 20.345 30.424 1.00 21.21 940 MET A C 1
ATOM 783 O O . MET A 1 122 ? -6.365 20.888 29.902 1.00 23.04 940 MET A O 1
ATOM 788 N N . SER A 1 123 ? -4.482 19.632 29.750 1.00 21.50 941 SER A N 1
ATOM 789 C CA . SER A 1 123 ? -4.641 19.244 28.346 1.00 21.88 941 SER A CA 1
ATOM 790 C C . SER A 1 123 ? -5.250 17.850 28.264 1.00 20.27 941 SER A C 1
ATOM 791 O O . SER A 1 123 ? -5.348 17.128 29.285 1.00 20.11 941 SER A O 1
ATOM 794 N N . ASN A 1 124 ? -5.635 17.446 27.048 1.00 21.74 942 ASN A N 1
ATOM 795 C CA . ASN A 1 124 ? -6.045 16.064 26.831 1.00 22.40 942 ASN A CA 1
ATOM 796 C C . ASN A 1 124 ? -4.930 15.084 27.222 1.00 21.86 942 ASN A C 1
ATOM 797 O O . ASN A 1 124 ? -5.209 14.028 27.767 1.00 21.11 942 ASN A O 1
ATOM 802 N N . GLU A 1 125 ? -3.670 15.436 26.936 1.00 20.19 943 GLU A N 1
ATOM 803 C CA . GLU A 1 125 ? -2.534 14.572 27.284 1.00 21.71 943 GLU A CA 1
ATOM 804 C C . GLU A 1 125 ? -2.456 14.401 28.815 1.00 20.41 943 GLU A C 1
ATOM 805 O O . GLU A 1 125 ? -2.216 13.300 29.314 1.00 21.34 943 GLU A O 1
ATOM 811 N N . ASP A 1 126 ? -2.688 15.480 29.560 1.00 18.66 944 ASP A N 1
ATOM 812 C CA . ASP A 1 126 ? -2.678 15.389 31.031 1.00 20.04 944 ASP A CA 1
ATOM 813 C C . ASP A 1 126 ? -3.790 14.478 31.553 1.00 18.67 944 ASP A C 1
ATOM 814 O O . ASP A 1 126 ? -3.577 13.659 32.459 1.00 19.30 944 ASP A O 1
ATOM 819 N N . ILE A 1 127 ? -4.994 14.623 30.998 1.00 17.71 945 ILE A N 1
ATOM 820 C CA . ILE A 1 127 ? -6.119 13.797 31.416 1.00 18.66 945 ILE A CA 1
ATOM 821 C C . ILE A 1 127 ? -5.805 12.308 31.233 1.00 18.97 945 ILE A C 1
ATOM 822 O O . ILE A 1 127 ? -6.104 11.489 32.115 1.00 19.64 945 ILE A O 1
ATOM 827 N N . LYS A 1 128 ? -5.220 11.961 30.084 1.00 18.97 946 LYS A N 1
ATOM 828 C CA . LYS A 1 128 ? -4.831 10.581 29.818 1.00 20.93 946 LYS A CA 1
ATOM 829 C C . LYS A 1 128 ? -3.710 10.131 30.763 1.00 19.77 946 LYS A C 1
ATOM 830 O O . LYS A 1 128 ? -3.754 9.032 31.328 1.00 21.17 946 LYS A O 1
ATOM 836 N N . ARG A 1 129 ? -2.709 10.983 30.921 1.00 19.03 947 ARG A N 1
ATOM 837 C CA . ARG A 1 129 ? -1.531 10.634 31.728 1.00 19.08 947 ARG A CA 1
ATOM 838 C C . ARG A 1 129 ? -1.883 10.252 33.159 1.00 18.71 947 ARG A C 1
ATOM 839 O O . ARG A 1 129 ? -1.273 9.318 33.731 1.00 21.07 947 ARG A O 1
ATOM 847 N N . ILE A 1 130 ? -2.839 10.976 33.744 1.00 18.78 948 ILE A N 1
ATOM 848 C CA . ILE A 1 130 ? -3.222 10.726 35.139 1.00 18.77 948 ILE A CA 1
ATOM 849 C C . ILE A 1 130 ? -4.075 9.478 35.320 1.00 20.49 948 ILE A C 1
ATOM 850 O O . ILE A 1 130 ? -4.338 9.075 36.464 1.00 21.42 948 ILE A O 1
ATOM 855 N N . GLY A 1 131 ? -4.491 8.847 34.213 1.00 20.90 949 GLY A N 1
ATOM 856 C CA . GLY A 1 131 ? -5.171 7.573 34.293 1.00 22.35 949 GLY A CA 1
ATOM 857 C C . GLY A 1 131 ? -6.580 7.522 33.803 1.00 22.56 949 GLY A C 1
ATOM 858 O O . GLY A 1 131 ? -7.245 6.491 33.991 1.00 24.51 949 GLY A O 1
ATOM 859 N N . VAL A 1 132 ? -7.048 8.584 33.150 1.00 19.34 950 VAL A N 1
ATOM 860 C CA . VAL A 1 132 ? -8.365 8.500 32.476 1.00 20.12 950 VAL A CA 1
ATOM 861 C C . VAL A 1 132 ? -8.104 7.887 31.099 1.00 22.24 950 VAL A C 1
ATOM 862 O O . VAL A 1 132 ? -7.584 8.558 30.204 1.00 23.19 950 VAL A O 1
ATOM 866 N N . ARG A 1 133 ? -8.457 6.611 30.950 1.00 22.93 951 ARG A N 1
ATOM 867 C CA . ARG A 1 133 ? -8.126 5.820 29.756 1.00 24.34 951 ARG A CA 1
ATOM 868 C C . ARG A 1 133 ? -9.299 5.686 28.748 1.00 26.72 951 ARG A C 1
ATOM 869 O O . ARG A 1 133 ? -9.069 5.548 27.547 1.00 28.51 951 ARG A O 1
ATOM 877 N N . LEU A 1 134 ? -10.533 5.704 29.235 1.00 23.25 952 LEU A N 1
ATOM 878 C CA . LEU A 1 134 ? -11.686 5.479 28.348 1.00 22.17 952 LEU A CA 1
ATOM 879 C C . LEU A 1 134 ? -12.004 6.755 27.564 1.00 22.40 952 LEU A C 1
ATOM 880 O O . LEU A 1 134 ? -12.204 7.807 28.175 1.00 20.71 952 LEU A O 1
ATOM 885 N N . PRO A 1 135 ? -12.089 6.669 26.213 1.00 21.86 953 PRO A N 1
ATOM 886 C CA . PRO A 1 135 ? -12.294 7.900 25.429 1.00 22.92 953 PRO A CA 1
ATOM 887 C C . PRO A 1 135 ? -13.536 8.719 25.815 1.00 21.34 953 PRO A C 1
ATOM 888 O O . PRO A 1 135 ? -13.470 9.947 25.839 1.00 22.22 953 PRO A O 1
ATOM 892 N N . GLY A 1 136 ? -14.656 8.056 26.108 1.00 19.89 954 GLY A N 1
ATOM 893 C CA . GLY A 1 136 ? -15.850 8.786 26.501 1.00 20.80 954 GLY A CA 1
ATOM 894 C C . GLY A 1 136 ? -15.699 9.567 27.808 1.00 21.00 954 GLY A C 1
ATOM 895 O O . GLY A 1 136 ? -16.333 10.598 27.999 1.00 22.22 954 GLY A O 1
ATOM 896 N N . HIS A 1 137 ? -14.835 9.074 28.700 1.00 20.27 955 HIS A N 1
ATOM 897 C CA . HIS A 1 137 ? -14.515 9.791 29.939 1.00 19.55 955 HIS A CA 1
ATOM 898 C C . HIS A 1 137 ? -13.505 10.920 29.690 1.00 19.34 955 HIS A C 1
ATOM 899 O O . HIS A 1 137 ? -13.663 12.026 30.204 1.00 20.37 955 HIS A O 1
ATOM 906 N N . GLN A 1 138 ? -12.511 10.644 28.849 1.00 19.24 956 GLN A N 1
ATOM 907 C CA . GLN A 1 138 ? -11.552 11.669 28.425 1.00 19.61 956 GLN A CA 1
ATOM 908 C C . GLN A 1 138 ? -12.274 12.880 27.818 1.00 20.78 956 GLN A C 1
ATOM 909 O O . GLN A 1 138 ? -12.019 14.033 28.180 1.00 20.23 956 GLN A O 1
ATOM 915 N N . LYS A 1 139 ? -13.196 12.595 26.905 1.00 19.91 957 LYS A N 1
ATOM 916 C CA . LYS A 1 139 ? -13.972 13.634 26.223 1.00 20.99 957 LYS A CA 1
ATOM 917 C C . LYS A 1 139 ? -14.917 14.366 27.183 1.00 20.47 957 LYS A C 1
ATOM 918 O O . LYS A 1 139 ? -14.962 15.592 27.185 1.00 21.70 957 LYS A O 1
ATOM 924 N N . ARG A 1 140 ? -15.618 13.622 28.043 1.00 20.03 958 ARG A N 1
ATOM 925 C CA . ARG A 1 140 ? -16.527 14.240 29.000 1.00 20.59 958 ARG A CA 1
ATOM 926 C C . ARG A 1 140 ? -15.791 15.269 29.854 1.00 20.34 958 ARG A C 1
ATOM 927 O O . ARG A 1 140 ? -16.250 16.402 30.056 1.00 22.30 958 ARG A O 1
ATOM 935 N N . ILE A 1 141 ? -14.640 14.854 30.356 1.00 18.67 959 ILE A N 1
ATOM 936 C CA . ILE A 1 141 ? -13.826 15.735 31.179 1.00 18.22 959 ILE A CA 1
ATOM 937 C C . ILE A 1 141 ? -13.336 16.968 30.392 1.00 18.26 959 ILE A C 1
ATOM 938 O O . ILE A 1 141 ? -13.447 18.093 30.876 1.00 19.76 95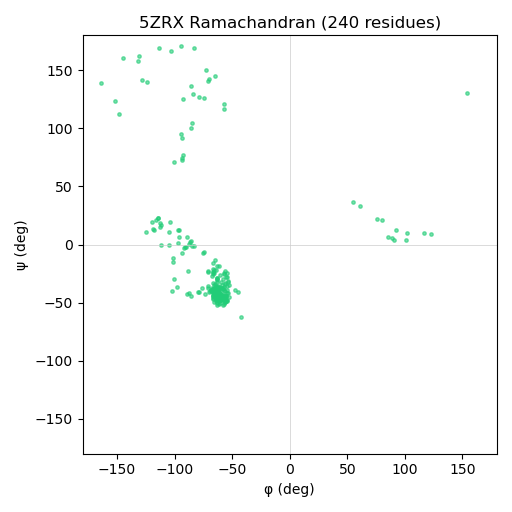9 ILE A O 1
ATOM 943 N N . ALA A 1 142 ? -12.804 16.757 29.193 1.00 18.90 960 ALA A N 1
ATOM 944 C CA . ALA A 1 142 ? -12.291 17.857 28.373 1.00 19.71 960 ALA A CA 1
ATOM 945 C C . ALA A 1 142 ? -13.378 18.875 28.020 1.00 20.09 960 ALA A C 1
ATOM 946 O O . ALA A 1 142 ? -13.159 20.074 28.158 1.00 21.46 960 ALA A O 1
ATOM 948 N N . TYR A 1 143 ? -14.569 18.404 27.631 1.00 20.21 961 TYR A N 1
ATOM 949 C CA . TYR A 1 143 ? -15.677 19.332 27.355 1.00 21.05 961 TYR A CA 1
ATOM 950 C C . TYR A 1 143 ? -16.067 20.122 28.606 1.00 21.47 961 TYR A C 1
ATOM 951 O O . TYR A 1 143 ? -16.295 21.334 28.556 1.00 24.22 961 TYR A O 1
ATOM 960 N N . SER A 1 144 ? -16.137 19.427 29.729 1.00 19.97 962 SER A N 1
ATOM 961 C CA . SER A 1 144 ? -16.542 20.065 30.976 1.00 21.14 962 SER A CA 1
ATOM 962 C C . SER A 1 144 ? -15.525 21.138 31.397 1.00 21.76 962 SER A C 1
ATOM 963 O O . SER A 1 144 ? -15.904 22.216 31.848 1.00 23.89 962 SER A O 1
ATOM 966 N N . LEU A 1 145 ? -14.233 20.835 31.247 1.00 21.88 963 LEU A N 1
ATOM 967 C CA . LEU A 1 145 ? -13.194 21.822 31.580 1.00 22.62 963 LEU A CA 1
ATOM 968 C C . LEU A 1 145 ? -13.281 23.125 30.786 1.00 24.77 963 LEU A C 1
ATOM 969 O O . LEU A 1 145 ? -12.951 24.185 31.315 1.00 25.07 963 LEU A O 1
ATOM 974 N N . LEU A 1 146 ? -13.738 23.060 29.531 1.00 26.58 964 LEU A N 1
ATOM 975 C CA . LEU A 1 146 ? -13.917 24.273 28.747 1.00 27.45 964 LEU A CA 1
ATOM 976 C C . LEU A 1 146 ? -14.888 25.218 29.430 1.00 29.03 964 LEU A C 1
ATOM 977 O O . LEU A 1 146 ? -14.628 26.402 29.516 1.00 32.07 964 LEU A O 1
ATOM 982 N N . GLY A 1 147 ? -16.000 24.675 29.918 1.00 30.95 965 GLY A N 1
ATOM 983 C CA . GLY A 1 147 ? -17.008 25.459 30.597 1.00 33.73 965 GLY A CA 1
ATOM 984 C C . GLY A 1 147 ? -16.542 26.015 31.918 1.00 31.98 965 GLY A C 1
ATOM 985 O O . GLY A 1 147 ? -16.894 27.122 32.278 1.00 37.55 965 GLY A O 1
ATOM 986 N N . LEU A 1 148 ? -15.749 25.230 32.636 1.00 29.44 966 LEU A N 1
ATOM 987 C CA . LEU A 1 148 ? -15.156 25.660 33.897 1.00 31.91 966 LEU A CA 1
ATOM 988 C C . LEU A 1 148 ? -14.193 26.816 33.708 1.00 33.11 966 LEU A C 1
ATOM 989 O O . LEU A 1 148 ? -14.203 27.774 34.484 1.00 39.81 966 LEU A O 1
ATOM 994 N N . LYS A 1 149 ? -13.345 26.693 32.692 1.00 36.01 967 LYS A N 1
ATOM 995 C CA . LYS A 1 149 ? -12.298 27.671 32.414 1.00 41.67 967 LYS A CA 1
ATOM 996 C C . LYS A 1 149 ? -12.943 29.002 32.077 1.00 46.19 967 LYS A C 1
ATOM 997 O O . LYS A 1 149 ? -12.535 30.040 32.590 1.00 50.89 967 LYS A O 1
ATOM 1003 N N . ASP A 1 150 ? -13.969 28.939 31.231 1.00 51.51 968 ASP A N 1
ATOM 1004 C CA . ASP A 1 150 ? -14.826 30.087 30.900 1.00 58.40 968 ASP A CA 1
ATOM 1005 C C . ASP A 1 150 ? -15.436 30.735 32.151 1.00 59.09 968 ASP A C 1
ATOM 1006 O O . ASP A 1 150 ? -15.450 31.963 32.270 1.00 65.96 968 ASP A O 1
ATOM 1011 N N . GLN A 1 151 ? -15.927 29.909 33.075 0.69 56.23 969 GLN A N 1
ATOM 1012 C CA . GLN A 1 151 ? -16.517 30.396 34.330 0.69 52.16 969 GLN A CA 1
ATOM 1013 C C . GLN A 1 151 ? -15.505 31.092 35.242 0.69 52.34 969 GLN A C 1
ATOM 1014 O O . GLN A 1 151 ? -15.768 32.205 35.707 0.69 52.77 969 GLN A O 1
ATOM 1016 N N . VAL A 1 152 ? -14.356 30.454 35.488 1.00 49.75 970 VAL A N 1
ATOM 1017 C CA . VAL A 1 152 ? -13.326 31.037 36.376 1.00 47.29 970 VAL A CA 1
ATOM 1018 C C . VAL A 1 152 ? -12.660 32.237 35.697 1.00 53.07 970 VAL A C 1
ATOM 1019 O O . VAL A 1 152 ? -11.775 32.873 36.274 1.00 60.47 970 VAL A O 1
ATOM 1023 N N . GLY B 1 3 ? -37.675 22.755 10.719 1.00 53.38 1196 GLY B N 1
ATOM 1024 C CA . GLY B 1 3 ? -37.647 23.945 9.800 1.00 51.37 1196 GLY B CA 1
ATOM 1025 C C . GLY B 1 3 ? -36.797 25.089 10.326 1.00 52.46 1196 GLY B C 1
ATOM 1026 O O . GLY B 1 3 ? -36.182 24.974 11.394 1.00 55.94 1196 GLY B O 1
ATOM 1027 N N . SER B 1 4 ? -36.748 26.190 9.576 1.00 54.29 1197 SER B N 1
ATOM 1028 C CA . SER B 1 4 ? -36.005 27.392 9.989 1.00 68.17 1197 SER B CA 1
ATOM 1029 C C . SER B 1 4 ? -36.906 28.617 9.902 1.00 72.77 1197 SER B C 1
ATOM 1030 O O . SER B 1 4 ? -37.697 28.744 8.962 1.00 75.61 1197 SER B O 1
ATOM 1033 N N . GLU B 1 5 ? -36.746 29.518 10.875 1.00 75.19 1198 GLU B N 1
ATOM 1034 C CA . GLU B 1 5 ? -37.758 30.532 11.228 1.00 72.63 1198 GLU B CA 1
ATOM 1035 C C . GLU B 1 5 ? -38.434 31.201 10.029 1.00 72.86 1198 GLU B C 1
ATOM 1036 O O . GLU B 1 5 ? -39.645 31.059 9.848 1.00 73.62 1198 GLU B O 1
ATOM 1042 N N . PHE B 1 6 ? -37.646 31.905 9.218 1.00 62.94 1199 PHE B N 1
ATOM 1043 C CA . PHE B 1 6 ? -38.154 32.636 8.049 1.00 56.24 1199 PHE B CA 1
ATOM 1044 C C . PHE B 1 6 ? -37.916 31.913 6.715 1.00 52.71 1199 PHE B C 1
ATOM 1045 O O . PHE B 1 6 ? -38.525 32.270 5.698 1.00 47.07 1199 PHE B O 1
ATOM 1053 N N . MET B 1 7 ? -37.042 30.905 6.712 1.00 48.44 1200 MET B N 1
ATOM 1054 C CA . MET B 1 7 ? -36.668 30.220 5.473 1.00 47.42 1200 MET B CA 1
ATOM 1055 C C . MET B 1 7 ? -37.856 29.478 4.857 1.00 45.26 1200 MET B C 1
ATOM 1056 O O . MET B 1 7 ? -37.976 29.402 3.622 1.00 41.70 1200 MET B O 1
ATOM 1061 N N . GLY B 1 8 ? -38.735 28.954 5.712 1.00 46.24 1201 GLY B N 1
ATOM 1062 C CA . GLY B 1 8 ? -39.993 28.351 5.282 1.00 43.15 1201 GLY B CA 1
ATOM 1063 C C . GLY B 1 8 ? -40.855 29.292 4.455 1.00 46.22 1201 GLY B C 1
ATOM 1064 O O . GLY B 1 8 ? -41.362 28.896 3.406 1.00 48.11 1201 GLY B O 1
ATOM 1065 N N . ALA B 1 9 ? -41.007 30.537 4.916 1.00 47.68 1202 ALA B N 1
ATOM 1066 C CA . ALA B 1 9 ? -41.784 31.558 4.186 1.00 45.94 1202 ALA B CA 1
ATOM 1067 C C . ALA B 1 9 ? -41.197 31.881 2.807 1.00 40.02 1202 ALA B C 1
ATOM 1068 O O . ALA B 1 9 ? -41.929 32.063 1.836 1.00 36.11 1202 ALA B O 1
ATOM 1070 N N . TRP B 1 10 ? -39.874 31.958 2.736 1.00 33.28 1203 TRP B N 1
ATOM 1071 C CA . TRP B 1 10 ? -39.168 32.222 1.483 1.00 31.33 1203 TRP B CA 1
ATOM 1072 C C . TRP B 1 10 ? -39.335 31.048 0.519 1.00 29.58 1203 TRP B C 1
ATOM 1073 O O . TRP B 1 10 ? -39.593 31.255 -0.674 1.00 27.70 1203 TRP B O 1
ATOM 1084 N N . LEU B 1 11 ? -39.194 29.821 1.029 1.00 28.90 1204 LEU B N 1
ATOM 1085 C CA . LEU B 1 11 ? -39.463 28.628 0.205 1.00 26.34 1204 LEU B CA 1
ATOM 1086 C C . LEU B 1 11 ? -40.908 28.515 -0.259 1.00 27.65 1204 LEU B C 1
ATOM 1087 O O . LEU B 1 11 ? -41.169 28.170 -1.425 1.00 26.24 1204 LEU B O 1
ATOM 1092 N N . ARG B 1 12 ? -41.844 28.771 0.651 1.00 29.31 1205 ARG B N 1
ATOM 1093 C CA . ARG B 1 12 ? -43.275 28.668 0.340 1.00 32.42 1205 ARG B CA 1
ATOM 1094 C C . ARG B 1 12 ? -43.631 29.628 -0.782 1.00 31.89 1205 ARG B C 1
ATOM 1095 O O . ARG B 1 12 ? -44.440 29.294 -1.648 1.00 31.58 1205 ARG B O 1
ATOM 1103 N N . ALA B 1 13 ? -43.015 30.810 -0.777 1.00 31.06 1206 ALA B N 1
ATOM 1104 C CA . ALA B 1 13 ? -43.315 31.830 -1.788 1.00 30.29 1206 ALA B CA 1
ATOM 1105 C C . ALA B 1 13 ? -42.899 31.423 -3.212 1.00 28.39 1206 ALA B C 1
ATOM 1106 O O . ALA B 1 13 ? -43.463 31.948 -4.176 1.00 32.80 1206 ALA B O 1
ATOM 1108 N N . ILE B 1 14 ? -41.923 30.512 -3.332 1.00 24.77 1207 ILE B N 1
ATOM 1109 C CA . ILE B 1 14 ? -41.511 29.949 -4.640 1.00 24.23 1207 ILE B CA 1
ATOM 1110 C C . ILE B 1 14 ? -42.009 28.517 -4.879 1.00 22.63 1207 ILE B C 1
ATOM 1111 O O . ILE B 1 14 ? -41.598 27.865 -5.834 1.00 24.17 1207 ILE B O 1
ATOM 1116 N N . GLY B 1 15 ? -42.904 28.040 -4.022 1.00 23.51 1208 GLY B N 1
ATOM 1117 C CA . GLY B 1 15 ? -43.552 26.741 -4.203 1.00 23.07 1208 GLY B CA 1
ATOM 1118 C C . GLY B 1 15 ? -42.693 25.561 -3.776 1.00 24.21 1208 GLY B C 1
ATOM 1119 O O . GLY B 1 15 ? -42.948 24.428 -4.190 1.00 25.33 1208 GLY B O 1
ATOM 1120 N N . LEU B 1 16 ? -41.701 25.814 -2.917 1.00 22.66 1209 LEU B N 1
ATOM 1121 C CA . LEU B 1 16 ? -40.705 24.797 -2.546 1.00 21.71 1209 LEU B CA 1
ATOM 1122 C C . LEU B 1 16 ? -40.693 24.471 -1.056 1.00 20.95 1209 LEU B C 1
ATOM 1123 O O . LEU B 1 16 ? -39.724 23.878 -0.546 1.00 20.50 1209 LEU B O 1
ATOM 1128 N N . GLU B 1 17 ? -41.781 24.809 -0.368 1.00 22.51 1210 GLU B N 1
ATOM 1129 C CA . GLU B 1 17 ? -41.906 24.547 1.096 1.00 25.21 1210 GLU B CA 1
ATOM 1130 C C . GLU B 1 17 ? -41.656 23.069 1.482 1.00 25.21 1210 GLU B C 1
ATOM 1131 O O . GLU B 1 17 ? -41.138 22.781 2.567 1.00 25.04 1210 GLU B O 1
ATOM 1137 N N . ARG B 1 18 ? -42.022 22.142 0.585 1.00 24.67 1211 ARG B N 1
ATOM 1138 C CA . ARG B 1 18 ? -41.882 20.711 0.831 1.00 24.70 1211 ARG B CA 1
ATOM 1139 C C . ARG B 1 18 ? -40.442 20.302 1.145 1.00 23.88 1211 ARG B C 1
ATOM 1140 O O . ARG B 1 18 ? -40.211 19.291 1.801 1.00 27.05 1211 ARG B O 1
ATOM 1148 N N . TYR B 1 19 ? -39.482 21.097 0.678 1.00 22.08 1212 TYR B N 1
ATOM 1149 C CA . TYR B 1 19 ? -38.072 20.761 0.848 1.00 21.48 1212 TYR B CA 1
ATOM 1150 C C . TYR B 1 19 ? -37.438 21.342 2.117 1.00 21.98 1212 TYR B C 1
ATOM 1151 O O . TYR B 1 19 ? -36.281 21.049 2.399 1.00 22.20 1212 TYR B O 1
ATOM 1160 N N . GLU B 1 20 ? -38.191 22.127 2.888 1.00 21.24 1213 GLU B N 1
ATOM 1161 C CA . GLU B 1 20 ? -37.612 22.847 4.028 1.00 22.54 1213 GLU B CA 1
ATOM 1162 C C . GLU B 1 20 ? -36.951 21.903 5.028 1.00 21.88 1213 GLU B C 1
ATOM 1163 O O . GLU B 1 20 ? -35.805 22.127 5.427 1.00 22.06 1213 GLU B O 1
ATOM 1169 N N . GLU B 1 21 ? -37.689 20.882 5.468 1.00 22.97 1214 GLU B N 1
ATOM 1170 C CA . GLU B 1 21 ? -37.200 20.017 6.550 1.00 24.66 1214 GLU B CA 1
ATOM 1171 C C . GLU B 1 21 ? -35.953 19.261 6.123 1.00 23.25 1214 GLU B C 1
ATOM 1172 O O . GLU B 1 21 ? -35.011 19.145 6.913 1.00 23.66 1214 GLU B O 1
ATOM 1178 N N . GLY B 1 22 ? -35.915 18.781 4.872 1.00 22.00 1215 GLY B N 1
ATOM 1179 C CA . GLY B 1 22 ? -34.727 18.061 4.378 1.00 22.52 1215 GLY B CA 1
ATOM 1180 C C . GLY B 1 22 ? -33.498 18.959 4.261 1.00 20.08 1215 GLY B C 1
ATOM 1181 O O . GLY B 1 22 ? -32.384 18.549 4.575 1.00 21.68 1215 GLY B O 1
ATOM 1182 N N . LEU B 1 23 ? -33.699 20.202 3.829 1.00 20.68 1216 LEU B N 1
ATOM 1183 C CA . LEU B 1 23 ? -32.617 21.179 3.782 1.00 20.94 1216 LEU B CA 1
ATOM 1184 C C . LEU B 1 23 ? -32.085 21.462 5.190 1.00 21.16 1216 LEU B C 1
ATOM 1185 O O . LEU B 1 23 ? -30.875 21.375 5.444 1.00 22.29 1216 LEU B O 1
ATOM 1190 N N . VAL B 1 24 ? -32.987 21.762 6.117 1.00 21.35 1217 VAL B N 1
ATOM 1191 C CA . VAL B 1 24 ? -32.588 22.086 7.495 1.00 23.42 1217 VAL B CA 1
ATOM 1192 C C . VAL B 1 24 ? -31.878 20.904 8.167 1.00 22.12 1217 VAL B C 1
ATOM 1193 O O . VAL B 1 24 ? -30.835 21.079 8.820 1.00 24.60 1217 VAL B O 1
ATOM 1197 N N . HIS B 1 25 ? -32.415 19.700 7.969 1.00 22.53 1218 HIS B N 1
ATOM 1198 C CA . HIS B 1 25 ? -31.814 18.456 8.492 1.00 22.65 1218 HIS B CA 1
ATOM 1199 C C . HIS B 1 25 ? -30.342 18.294 8.101 1.00 23.65 1218 HIS B C 1
ATOM 1200 O O . HIS B 1 25 ? -29.555 17.751 8.866 1.00 26.16 1218 HIS B O 1
ATOM 1207 N N . ASN B 1 26 ? -30.002 18.761 6.897 1.00 22.52 1219 ASN B N 1
ATOM 1208 C CA . ASN B 1 26 ? -28.652 18.664 6.361 1.00 22.41 1219 ASN B CA 1
ATOM 1209 C C . ASN B 1 26 ? -27.791 19.908 6.557 1.00 22.17 1219 ASN B C 1
ATOM 1210 O O . ASN B 1 26 ? -26.709 20.010 5.986 1.00 23.48 1219 ASN B O 1
ATOM 1215 N N . GLY B 1 27 ? -28.262 20.826 7.399 1.00 23.07 1220 GLY B N 1
ATOM 1216 C CA . GLY B 1 27 ? -27.479 21.990 7.783 1.00 24.23 1220 GLY B CA 1
ATOM 1217 C C . GLY B 1 27 ? -27.658 23.198 6.904 1.00 24.96 1220 GLY B C 1
ATOM 1218 O O . GLY B 1 27 ? -26.989 24.209 7.127 1.00 27.60 1220 GLY B O 1
ATOM 1219 N N . TRP B 1 28 ? -28.561 23.121 5.920 1.00 24.51 1221 TRP B N 1
ATOM 1220 C CA . TRP B 1 28 ? -28.832 24.237 5.020 1.00 26.51 1221 TRP B CA 1
ATOM 1221 C C . TRP B 1 28 ? -29.994 24.953 5.643 1.00 30.63 1221 TRP B C 1
ATOM 1222 O O . TRP B 1 28 ? -31.111 24.878 5.165 1.00 32.06 1221 TRP B O 1
ATOM 1233 N N . ASP B 1 29 ? -29.712 25.639 6.733 1.00 31.82 1222 ASP B N 1
ATOM 1234 C CA . ASP B 1 29 ? -30.761 26.069 7.654 1.00 35.56 1222 ASP B CA 1
ATOM 1235 C C . ASP B 1 29 ? -30.868 27.577 7.790 1.00 36.29 1222 ASP B C 1
ATOM 1236 O O . ASP B 1 29 ? -31.552 28.068 8.678 1.00 39.87 1222 ASP B O 1
ATOM 1241 N N . ASP B 1 30 ? -30.203 28.291 6.891 1.00 36.17 1223 ASP B N 1
ATOM 1242 C CA . ASP B 1 30 ? -30.110 29.736 6.934 1.00 44.36 1223 ASP B CA 1
ATOM 1243 C C . ASP B 1 30 ? -29.942 30.220 5.509 1.00 41.11 1223 ASP B C 1
ATOM 1244 O O . ASP B 1 30 ? -28.987 29.815 4.833 1.00 43.57 1223 ASP B O 1
ATOM 1249 N N . LEU B 1 31 ? -30.838 31.099 5.053 1.00 37.97 1224 LEU B N 1
ATOM 1250 C CA . LEU B 1 31 ? -30.766 31.606 3.693 1.00 38.32 1224 LEU B CA 1
ATOM 1251 C C . LEU B 1 31 ? -29.415 32.261 3.375 1.00 42.05 1224 LEU B C 1
ATOM 1252 O O . LEU B 1 31 ? -28.922 32.109 2.258 1.00 45.80 1224 LEU B O 1
ATOM 1257 N N . GLU B 1 32 ? -28.794 32.917 4.366 1.00 44.05 1225 GLU B N 1
ATOM 1258 C CA . GLU B 1 32 ? -27.574 33.741 4.173 1.00 48.77 1225 GLU B CA 1
ATOM 1259 C C . GLU B 1 32 ? -26.405 32.968 3.589 1.00 43.21 1225 GLU B C 1
ATOM 1260 O O . GLU B 1 32 ? -25.550 33.541 2.906 1.00 46.41 1225 GLU B O 1
ATOM 1266 N N . PHE B 1 33 ? -26.370 31.675 3.886 1.00 35.00 1226 PHE B N 1
ATOM 1267 C CA . PHE B 1 33 ? -25.325 30.798 3.447 1.00 39.23 1226 PHE B CA 1
ATOM 1268 C C . PHE B 1 33 ? -25.882 29.684 2.563 1.00 45.32 1226 PHE B C 1
ATOM 1269 O O . PHE B 1 33 ? -25.185 28.701 2.287 1.00 48.71 1226 PHE B O 1
ATOM 1277 N N . LEU B 1 34 ? -27.133 29.836 2.123 1.00 44.60 1227 LEU B N 1
ATOM 1278 C CA A LEU B 1 34 ? -27.804 28.825 1.309 0.33 46.66 1227 LEU B CA 1
ATOM 1279 C CA B LEU B 1 34 ? -27.783 28.811 1.303 0.67 46.10 1227 LEU B CA 1
ATOM 1280 C C . LEU B 1 34 ? -27.322 28.959 -0.124 1.00 43.03 1227 LEU B C 1
ATOM 1281 O O . LEU B 1 34 ? -27.303 27.978 -0.849 1.00 41.79 1227 LEU B O 1
ATOM 1290 N N . SER B 1 35 ? -26.915 30.178 -0.516 1.00 39.66 1228 SER B N 1
ATOM 1291 C CA . SER B 1 35 ? -26.480 30.435 -1.910 1.00 45.58 1228 SER B CA 1
ATOM 1292 C C . SER B 1 35 ? -25.215 29.680 -2.299 1.00 40.81 1228 SER B C 1
ATOM 1293 O O . SER B 1 35 ? -24.898 29.577 -3.484 1.00 49.53 1228 SER B O 1
ATOM 1296 N N . ASP B 1 36 ? -24.515 29.127 -1.300 1.00 43.39 1229 ASP B N 1
ATOM 1297 C CA . ASP B 1 36 ? -23.383 28.259 -1.545 1.00 42.83 1229 ASP B CA 1
ATOM 1298 C C . ASP B 1 36 ? -23.763 26.791 -1.762 1.00 40.74 1229 ASP B C 1
ATOM 1299 O O . ASP B 1 36 ? -22.880 25.980 -1.996 1.00 44.98 1229 ASP B O 1
ATOM 1304 N N . ILE B 1 37 ? -25.061 26.461 -1.768 1.00 34.05 1230 ILE B N 1
ATOM 1305 C CA . ILE B 1 37 ? -25.494 25.083 -2.025 1.00 21.37 1230 ILE B CA 1
ATOM 1306 C C . ILE B 1 37 ? -25.248 24.713 -3.498 1.00 29.22 1230 ILE B C 1
ATOM 1307 O O . ILE B 1 37 ? -25.338 25.555 -4.368 1.00 31.78 1230 ILE B O 1
ATOM 1312 N N . THR B 1 38 ? -24.847 23.461 -3.739 1.00 29.48 1231 THR B N 1
ATOM 1313 C CA . THR B 1 38 ? -24.648 22.941 -5.100 1.00 30.16 1231 THR B CA 1
ATOM 1314 C C . THR B 1 38 ? -25.811 22.049 -5.497 1.00 26.59 1231 THR B C 1
ATOM 1315 O O . THR B 1 38 ? -26.604 21.624 -4.661 1.00 26.89 1231 THR B O 1
ATOM 1319 N N . GLU B 1 39 ? -25.881 21.744 -6.782 1.00 29.30 1232 GLU B N 1
ATOM 1320 C CA . GLU B 1 39 ? -26.874 20.807 -7.297 1.00 28.56 1232 GLU B CA 1
ATOM 1321 C C . GLU B 1 39 ? -26.804 19.433 -6.593 1.00 27.80 1232 GLU B C 1
ATOM 1322 O O . GLU B 1 39 ? -27.839 18.877 -6.186 1.00 25.77 1232 GLU B O 1
ATOM 1328 N N . GLU B 1 40 ? -25.589 18.912 -6.405 1.00 28.61 1233 GLU B N 1
ATOM 1329 C CA . GLU B 1 40 ? -25.393 17.645 -5.696 1.00 28.44 1233 GLU B CA 1
ATOM 1330 C C . GLU B 1 40 ? -25.880 17.718 -4.244 1.00 26.17 1233 GLU B C 1
ATOM 1331 O O . GLU B 1 40 ? -26.505 16.775 -3.742 1.00 25.71 1233 GLU B O 1
ATOM 1337 N N . ASP B 1 41 ? -25.580 18.823 -3.567 1.00 24.44 1234 ASP B N 1
ATOM 1338 C CA . ASP B 1 41 ? -26.077 19.045 -2.195 1.00 23.79 1234 ASP B CA 1
ATOM 1339 C C . ASP B 1 41 ? -27.611 19.014 -2.135 1.00 22.15 1234 ASP B C 1
ATOM 1340 O O . ASP B 1 41 ? -28.212 18.446 -1.207 1.00 21.48 1234 ASP B O 1
ATOM 1345 N N . LEU B 1 42 ? -28.243 19.669 -3.101 1.00 21.09 1235 LEU B N 1
ATOM 1346 C CA . LEU B 1 42 ? -29.705 19.684 -3.179 1.00 20.37 1235 LEU B CA 1
ATOM 1347 C C . LEU B 1 42 ? -30.258 18.272 -3.337 1.00 20.80 1235 LEU B C 1
ATOM 1348 O O . LEU B 1 42 ? -31.208 17.888 -2.659 1.00 21.76 1235 LEU B O 1
ATOM 1353 N N . GLU B 1 43 ? -29.641 17.490 -4.214 1.00 21.84 1236 GLU B N 1
ATOM 1354 C CA . GLU B 1 43 ? -30.083 16.118 -4.436 1.00 22.91 1236 GLU B CA 1
ATOM 1355 C C . GLU B 1 43 ? -30.015 15.304 -3.149 1.00 22.02 1236 GLU B C 1
ATOM 1356 O O . GLU B 1 43 ? -30.968 14.619 -2.778 1.00 24.43 1236 GLU B O 1
ATOM 1362 N N . GLU B 1 44 ? -28.891 15.418 -2.449 1.00 22.02 1237 GLU B N 1
ATOM 1363 C CA . GLU B 1 44 ? -28.687 14.704 -1.185 1.00 23.24 1237 GLU B CA 1
ATOM 1364 C C . GLU B 1 44 ? -29.678 15.128 -0.108 1.00 23.14 1237 GLU B C 1
ATOM 1365 O O . GLU B 1 44 ? -30.051 14.314 0.738 1.00 25.98 1237 GLU B O 1
ATOM 1371 N N . ALA B 1 45 ? -30.143 16.381 -0.170 1.00 22.19 1238 ALA B N 1
ATOM 1372 C CA . ALA B 1 45 ? -31.118 16.896 0.796 1.00 22.71 1238 ALA B CA 1
ATOM 1373 C C . ALA B 1 45 ? -32.576 16.582 0.433 1.00 22.97 1238 ALA B C 1
ATOM 1374 O O . ALA B 1 45 ? -33.501 16.945 1.166 1.00 27.40 1238 ALA B O 1
ATOM 1376 N N . GLY B 1 46 ? -32.764 15.921 -0.707 1.00 22.18 1239 GLY B N 1
ATOM 1377 C CA . GLY B 1 46 ? -34.074 15.430 -1.166 1.00 22.19 1239 GLY B CA 1
ATOM 1378 C C . GLY B 1 46 ? -34.728 16.275 -2.235 1.00 22.28 1239 GLY B C 1
ATOM 1379 O O . GLY B 1 46 ? -35.897 16.037 -2.555 1.00 25.60 1239 GLY B O 1
ATOM 1380 N N . VAL B 1 47 ? -33.996 17.241 -2.804 1.00 22.06 1240 VAL B N 1
ATOM 1381 C CA . VAL B 1 47 ? -34.540 18.063 -3.902 1.00 23.90 1240 VAL B CA 1
ATOM 1382 C C . VAL B 1 47 ? -34.096 17.391 -5.192 1.00 27.10 1240 VAL B C 1
ATOM 1383 O O . VAL B 1 47 ? -32.979 17.596 -5.663 1.00 33.12 1240 VAL B O 1
ATOM 1387 N N . GLN B 1 48 ? -34.977 16.559 -5.729 1.00 28.68 1241 GLN B N 1
ATOM 1388 C CA . GLN B 1 48 ? -34.639 15.634 -6.816 1.00 32.13 1241 GLN B CA 1
ATOM 1389 C C . GLN B 1 48 ? -35.128 16.121 -8.177 1.00 34.01 1241 GLN B C 1
ATOM 1390 O O . GLN B 1 48 ? -34.419 16.010 -9.178 1.00 37.13 1241 GLN B O 1
ATOM 1396 N N . ASP B 1 49 ? -36.327 16.686 -8.198 1.00 29.27 1242 ASP B N 1
ATOM 1397 C CA . ASP B 1 49 ? -36.920 17.184 -9.425 1.00 30.23 1242 ASP B CA 1
ATOM 1398 C C . ASP B 1 49 ? -36.011 18.225 -10.096 1.00 26.38 1242 ASP B C 1
ATOM 1399 O O . ASP B 1 49 ? -35.674 19.236 -9.460 1.00 26.82 1242 ASP B O 1
ATOM 1404 N N . PRO B 1 50 ? -35.582 17.982 -11.357 1.00 28.00 1243 PRO B N 1
ATOM 1405 C CA . PRO B 1 50 ? -34.684 18.944 -12.019 1.00 29.15 1243 PRO B CA 1
ATOM 1406 C C . PRO B 1 50 ? -35.173 20.400 -12.068 1.00 27.53 1243 PRO B C 1
ATOM 1407 O O . PRO B 1 50 ? -34.389 21.315 -11.870 1.00 27.66 1243 PRO B O 1
ATOM 1411 N N . ALA B 1 51 ? -36.458 20.611 -12.341 1.00 25.58 1244 ALA B N 1
ATOM 1412 C CA . ALA B 1 51 ? -36.994 21.959 -12.378 1.00 24.21 1244 ALA B CA 1
ATOM 1413 C C . ALA B 1 51 ? -37.043 22.632 -10.996 1.00 22.62 1244 ALA B C 1
ATOM 1414 O O . ALA B 1 51 ? -36.772 23.834 -10.887 1.00 23.17 1244 ALA B O 1
ATOM 1416 N N . HIS B 1 52 ? -37.387 21.870 -9.949 1.00 23.20 1245 HIS B N 1
ATOM 1417 C CA . HIS B 1 52 ? -37.324 22.412 -8.588 1.00 22.84 1245 HIS B CA 1
ATOM 1418 C C . HIS B 1 52 ? -35.892 22.826 -8.224 1.00 22.56 1245 HIS B C 1
ATOM 1419 O O . HIS B 1 52 ? -35.698 23.901 -7.657 1.00 21.94 1245 HIS B O 1
ATOM 1426 N N . LYS B 1 53 ? -34.905 21.989 -8.556 1.00 23.56 1246 LYS B N 1
ATOM 1427 C CA . LYS B 1 53 ? -33.489 22.343 -8.290 1.00 23.92 1246 LYS B CA 1
ATOM 1428 C C . LYS B 1 53 ? -33.065 23.594 -9.022 1.00 25.28 1246 LYS B C 1
ATOM 1429 O O . LYS B 1 53 ? -32.451 24.482 -8.438 1.00 24.82 1246 LYS B O 1
ATOM 1435 N N . ARG B 1 54 ? -33.415 23.661 -10.312 1.00 24.37 1247 ARG B N 1
ATOM 1436 C CA . ARG B 1 54 ? -33.102 24.815 -11.131 1.00 24.79 1247 ARG B CA 1
ATOM 1437 C C . ARG B 1 54 ? -33.711 26.084 -10.536 1.00 24.44 1247 ARG B C 1
ATOM 1438 O O . ARG B 1 54 ? -33.031 27.097 -10.434 1.00 25.94 1247 ARG B O 1
ATOM 1446 N N . LEU B 1 55 ? -34.994 26.036 -10.158 1.00 22.91 1248 LEU B N 1
ATOM 1447 C CA . LEU B 1 55 ? -35.647 27.226 -9.573 1.00 22.92 1248 LEU B CA 1
ATOM 1448 C C . LEU B 1 55 ? -34.957 27.664 -8.288 1.00 23.25 1248 LEU B C 1
ATOM 1449 O O . LEU B 1 55 ? -34.702 28.855 -8.063 1.00 22.03 1248 LEU B O 1
ATOM 1454 N N . LEU B 1 56 ? -34.646 26.686 -7.444 1.00 22.38 1249 LEU B N 1
ATOM 1455 C CA . LEU B 1 56 ? -33.989 26.995 -6.174 1.00 22.37 1249 LEU B CA 1
ATOM 1456 C C . LEU B 1 56 ? -32.618 27.631 -6.420 1.00 23.35 1249 LEU B C 1
ATOM 1457 O O . LEU B 1 56 ? -32.309 28.677 -5.853 1.00 23.54 1249 LEU B O 1
ATOM 1462 N N . LEU B 1 57 ? -31.820 27.027 -7.308 1.00 22.57 1250 LEU B N 1
ATOM 1463 C CA . LEU B 1 57 ? -30.474 27.561 -7.622 1.00 24.85 1250 LEU B CA 1
ATOM 1464 C C . LEU B 1 57 ? -30.539 28.936 -8.276 1.00 26.19 1250 LEU B C 1
ATOM 1465 O O . LEU B 1 57 ? -29.756 29.836 -7.932 1.00 28.85 1250 LEU B O 1
ATOM 1470 N N . ASP B 1 58 ? -31.482 29.108 -9.200 1.00 27.34 1251 ASP B N 1
ATOM 1471 C CA . ASP B 1 58 ? -31.675 30.406 -9.861 1.00 30.19 1251 ASP B CA 1
ATOM 1472 C C . ASP B 1 58 ? -32.047 31.487 -8.855 1.00 27.69 1251 ASP B C 1
ATOM 1473 O O . ASP B 1 58 ? -31.514 32.597 -8.897 1.00 32.69 1251 ASP B O 1
ATOM 1478 N N . THR B 1 59 ? -32.952 31.157 -7.940 1.00 25.76 1252 THR B N 1
ATOM 1479 C CA . THR B 1 59 ? -33.439 32.131 -6.975 1.00 25.36 1252 THR B CA 1
ATOM 1480 C C . THR B 1 59 ? -32.355 32.468 -5.949 1.00 27.26 1252 THR B C 1
ATOM 1481 O O . THR B 1 59 ? -32.194 33.619 -5.551 1.00 28.02 1252 THR B O 1
ATOM 1485 N N . LEU B 1 60 ? -31.590 31.465 -5.559 1.00 26.65 1253 LEU B N 1
ATOM 1486 C CA . LEU B 1 60 ? -30.448 31.700 -4.671 1.00 28.85 1253 LEU B CA 1
ATOM 1487 C C . LEU B 1 60 ? -29.357 32.577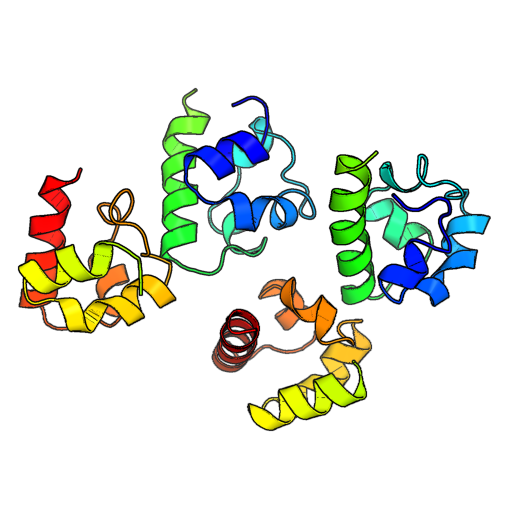 -5.250 1.00 34.00 1253 LEU B C 1
ATOM 1488 O O . LEU B 1 60 ? -28.731 33.310 -4.497 1.00 36.89 1253 LEU B O 1
ATOM 1493 N N . GLN B 1 61 ? -29.153 32.551 -6.569 1.00 33.18 1254 GLN B N 1
ATOM 1494 C CA . GLN B 1 61 ? -28.203 33.467 -7.205 1.00 39.29 1254 GLN B CA 1
ATOM 1495 C C . GLN B 1 61 ? -28.525 34.933 -6.882 1.00 38.50 1254 GLN B C 1
ATOM 1496 O O . GLN B 1 61 ? -27.618 35.776 -6.838 1.00 40.54 1254 GLN B O 1
ATOM 1502 N N . LEU B 1 62 ? -29.804 35.233 -6.632 1.00 36.25 1255 LEU B N 1
ATOM 1503 C CA . LEU B 1 62 ? -30.206 36.572 -6.199 1.00 38.20 1255 LEU B CA 1
ATOM 1504 C C . LEU B 1 62 ? -29.693 36.963 -4.804 1.00 40.52 1255 LEU B C 1
ATOM 1505 O O . LEU B 1 62 ? -29.643 38.131 -4.516 1.00 40.77 1255 LEU B O 1
ATOM 1510 N N . SER B 1 63 ? -29.341 35.992 -3.956 1.00 43.09 1256 SER B N 1
ATOM 1511 C CA . SER B 1 63 ? -28.820 36.256 -2.597 1.00 45.86 1256 SER B CA 1
ATOM 1512 C C . SER B 1 63 ? -27.297 36.058 -2.477 1.00 51.65 1256 SER B C 1
ATOM 1513 O O . SER B 1 63 ? -26.779 35.914 -1.364 1.00 56.09 1256 SER B O 1
ATOM 1516 N N . LYS B 1 64 ? -26.586 36.075 -3.609 1.00 55.17 1257 LYS B N 1
ATOM 1517 C CA . LYS B 1 64 ? -25.121 36.004 -3.627 1.00 60.51 1257 LYS B CA 1
ATOM 1518 C C . LYS B 1 64 ? -24.531 37.409 -3.646 1.00 69.83 1257 LYS B C 1
ATOM 1519 O O . LYS B 1 64 ? -23.419 37.633 -3.162 1.00 79.20 1257 LYS B O 1
ATOM 1521 N N . PHE B 1 89 ? -10.685 38.445 13.398 1.00 60.99 907 PHE B N 1
ATOM 1522 C CA . PHE B 1 89 ? -11.096 37.654 14.602 1.00 56.72 907 PHE B CA 1
ATOM 1523 C C . PHE B 1 89 ? -9.875 37.249 15.426 1.00 57.18 907 PHE B C 1
ATOM 1524 O O . PHE B 1 89 ? -8.904 36.722 14.881 1.00 62.67 907 PHE B O 1
ATOM 1532 N N . ARG B 1 90 ? -9.932 37.499 16.732 1.00 57.48 908 ARG B N 1
ATOM 1533 C CA . ARG B 1 90 ? -8.833 37.176 17.641 1.00 57.30 908 ARG B CA 1
ATOM 1534 C C . ARG B 1 90 ? -8.931 35.761 18.200 1.00 56.76 908 ARG B C 1
ATOM 1535 O O . ARG B 1 90 ? -7.920 35.199 18.617 1.00 59.94 908 ARG B O 1
ATOM 1537 N N . THR B 1 91 ? -10.142 35.189 18.214 1.00 52.75 909 THR B N 1
ATOM 1538 C CA . THR B 1 91 ? -10.374 33.841 18.730 1.00 45.34 909 THR B CA 1
ATOM 1539 C C . THR B 1 91 ? -11.206 33.010 17.761 1.00 38.42 909 THR B C 1
ATOM 1540 O O . THR B 1 91 ? -11.952 33.544 16.943 1.00 37.52 909 THR B O 1
ATOM 1544 N N . VAL B 1 92 ? -11.085 31.695 17.901 1.00 35.49 910 VAL B N 1
ATOM 1545 C CA . VAL B 1 92 ? -11.885 30.725 17.147 1.00 32.08 910 VAL B CA 1
ATOM 1546 C C . VAL B 1 92 ? -13.376 30.931 17.451 1.00 32.27 910 VAL B C 1
ATOM 1547 O O . VAL B 1 92 ? -14.205 30.941 16.542 1.00 30.66 910 VAL B O 1
ATOM 1551 N N . SER B 1 93 ? -13.704 31.140 18.723 1.00 35.07 911 SER B N 1
ATOM 1552 C CA . SER B 1 93 ? -15.088 31.405 19.141 1.00 37.14 911 SER B CA 1
ATOM 1553 C C . SER B 1 93 ? -15.729 32.590 18.387 1.00 35.82 911 SER B C 1
ATOM 1554 O O . SER B 1 93 ? -16.852 32.480 17.869 1.00 38.80 911 SER B O 1
ATOM 1557 N N . GLU B 1 94 ? -15.002 33.703 18.302 1.00 36.76 912 GLU B N 1
ATOM 1558 C CA . GLU B 1 94 ? -15.486 34.909 17.608 1.00 40.30 912 GLU B CA 1
ATOM 1559 C C . GLU B 1 94 ? -15.733 34.648 16.118 1.00 33.52 912 GLU B C 1
ATOM 1560 O O . GLU B 1 94 ? -16.750 35.069 15.565 1.00 39.85 912 GLU B O 1
ATOM 1566 N N . TRP B 1 95 ? -14.802 33.942 15.485 1.00 32.74 913 TRP B N 1
ATOM 1567 C CA . TRP B 1 95 ? -14.936 33.550 14.085 1.00 31.20 913 TRP B CA 1
ATOM 1568 C C . TRP B 1 95 ? -16.174 32.662 13.891 1.00 30.17 913 TRP B C 1
ATOM 1569 O O . TRP B 1 95 ? -16.998 32.930 13.020 1.00 31.65 913 TRP B O 1
ATOM 1580 N N . LEU B 1 96 ? -16.318 31.623 14.708 1.00 29.07 914 LEU B N 1
ATOM 1581 C CA . LEU B 1 96 ? -17.490 30.726 14.583 1.00 27.86 914 LEU B CA 1
ATOM 1582 C C . LEU B 1 96 ? -18.821 31.465 14.807 1.00 31.32 914 LEU B C 1
ATOM 1583 O O . LEU B 1 96 ? -19.781 31.261 14.052 1.00 31.14 914 LEU B O 1
ATOM 1588 N N . GLU B 1 97 ? -18.862 32.339 15.811 1.00 33.35 915 GLU B N 1
ATOM 1589 C CA . GLU B 1 97 ? -20.015 33.228 16.034 1.00 35.63 915 GLU B CA 1
ATOM 1590 C C . GLU B 1 97 ? -20.380 34.058 14.801 1.00 37.72 915 GLU B C 1
ATOM 1591 O O . GLU B 1 97 ? -21.558 34.271 14.544 1.00 40.45 915 GLU B O 1
ATOM 1597 N N . SER B 1 98 ? -19.388 34.496 14.022 1.00 39.78 916 SER B N 1
ATOM 1598 C CA . SER B 1 98 ? -19.663 35.373 12.861 1.00 42.03 916 SER B CA 1
ATOM 1599 C C . SER B 1 98 ? -20.455 34.666 11.733 1.00 39.67 916 SER B C 1
ATOM 1600 O O . SER B 1 98 ? -21.142 35.332 10.951 1.00 41.02 916 SER B O 1
ATOM 1603 N N . ILE B 1 99 ? -20.345 33.335 11.658 1.00 32.96 917 ILE B N 1
ATOM 1604 C CA . ILE B 1 99 ? -21.060 32.518 10.656 1.00 32.32 917 ILE B CA 1
ATOM 1605 C C . ILE B 1 99 ? -22.106 31.619 11.324 1.00 31.25 917 ILE B C 1
ATOM 1606 O O . ILE B 1 99 ? -22.578 30.664 10.718 1.00 30.02 917 ILE B O 1
ATOM 1611 N N . LYS B 1 100 ? -22.488 31.964 12.563 1.00 31.07 918 LYS B N 1
ATOM 1612 C CA . LYS B 1 100 ? -23.548 31.297 13.310 1.00 31.00 918 LYS B CA 1
ATOM 1613 C C . LYS B 1 100 ? -23.260 29.814 13.560 1.00 27.77 918 LYS B C 1
ATOM 1614 O O . LYS B 1 100 ? -24.178 28.995 13.621 1.00 28.95 918 LYS B O 1
ATOM 1620 N N . MET B 1 101 ? -21.972 29.489 13.734 1.00 25.93 919 MET B N 1
ATOM 1621 C CA . MET B 1 101 ? -21.509 28.110 13.935 1.00 26.05 919 MET B CA 1
ATOM 1622 C C . MET B 1 101 ? -20.909 27.894 15.333 1.00 25.47 919 MET B C 1
ATOM 1623 O O . MET B 1 101 ? -20.152 26.935 15.546 1.00 25.09 919 MET B O 1
ATOM 1628 N N . GLN B 1 102 ? -21.290 28.744 16.293 1.00 27.63 920 GLN B N 1
ATOM 1629 C CA . GLN B 1 102 ? -20.776 28.635 17.664 1.00 29.11 920 GLN B CA 1
ATOM 1630 C C . GLN B 1 102 ? -21.124 27.313 18.369 1.00 29.22 920 GLN B C 1
ATOM 1631 O O . GLN B 1 102 ? -20.479 26.962 19.345 1.00 29.00 920 GLN B O 1
ATOM 1637 N N . GLN B 1 103 ? -22.124 26.579 17.879 1.00 26.86 921 GLN B N 1
ATOM 1638 C CA . GLN B 1 103 ? -22.411 25.239 18.385 1.00 29.89 921 GLN B CA 1
ATOM 1639 C C . GLN B 1 103 ? -21.203 24.295 18.308 1.00 27.00 921 GLN B C 1
ATOM 1640 O O . GLN B 1 103 ? -21.178 23.309 19.029 1.00 29.46 921 GLN B O 1
ATOM 1646 N N . TYR B 1 104 ? -20.236 24.588 17.425 1.00 24.78 922 TYR B N 1
ATOM 1647 C CA . TYR B 1 104 ? -19.035 23.764 17.251 1.00 23.24 922 TYR B CA 1
ATOM 1648 C C . TYR B 1 104 ? -17.802 24.256 18.018 1.00 21.94 922 TYR B C 1
ATOM 1649 O O . TYR B 1 104 ? -16.753 23.626 17.938 1.00 22.67 922 TYR B O 1
ATOM 1658 N N . THR B 1 105 ? -17.916 25.335 18.782 1.00 23.92 923 THR B N 1
ATOM 1659 C CA . THR B 1 105 ? -16.741 25.893 19.449 1.00 25.19 923 THR B CA 1
ATOM 1660 C C . THR B 1 105 ? -16.013 24.859 20.294 1.00 23.80 923 THR B C 1
ATOM 1661 O O . THR B 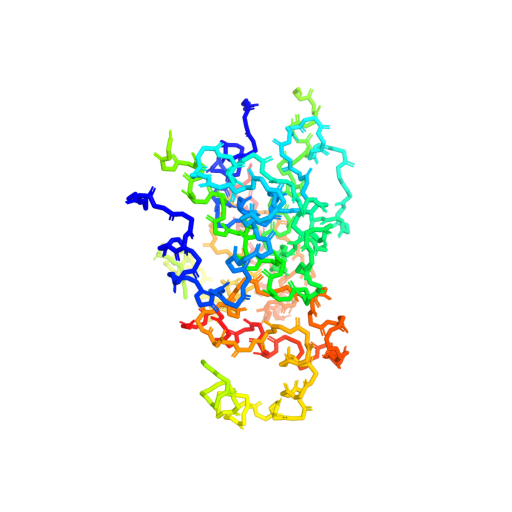1 105 ? -14.782 24.699 20.180 1.00 24.53 923 THR B O 1
ATOM 1665 N N . GLU B 1 106 ? -16.754 24.128 21.119 1.00 25.61 924 GLU B N 1
ATOM 1666 C CA . GLU B 1 106 ? -16.121 23.140 21.995 1.00 25.72 924 GLU B CA 1
ATOM 1667 C C . GLU B 1 106 ? -15.495 21.994 21.201 1.00 23.37 924 GLU B C 1
ATOM 1668 O O . GLU B 1 106 ? -14.412 21.535 21.551 1.00 21.87 924 GLU B O 1
ATOM 1674 N N . HIS B 1 107 ? -16.149 21.552 20.122 1.00 22.62 925 HIS B N 1
ATOM 1675 C CA . HIS B 1 107 ? -15.564 20.541 19.245 1.00 22.43 925 HIS B CA 1
ATOM 1676 C C . HIS B 1 107 ? -14.196 20.969 18.687 1.00 21.33 925 HIS B C 1
ATOM 1677 O O . HIS B 1 107 ? -13.255 20.168 18.631 1.00 21.34 925 HIS B O 1
ATOM 1684 N N . PHE B 1 108 ? -14.094 22.216 18.250 1.00 21.08 926 PHE B N 1
ATOM 1685 C CA . PHE B 1 108 ? -12.827 22.763 17.769 1.00 21.55 926 PHE B CA 1
ATOM 1686 C C . PHE B 1 108 ? -11.779 22.815 18.879 1.00 21.42 926 PHE B C 1
ATOM 1687 O O . PHE B 1 108 ? -10.659 22.339 18.687 1.00 20.93 926 PHE B O 1
ATOM 1695 N N . MET B 1 109 ? -12.171 23.319 20.049 1.00 20.70 927 MET B N 1
ATOM 1696 C CA A MET B 1 109 ? -11.232 23.464 21.163 0.47 22.58 927 MET B CA 1
ATOM 1697 C CA B MET B 1 109 ? -11.226 23.467 21.159 0.53 22.31 927 MET B CA 1
ATOM 1698 C C . MET B 1 109 ? -10.688 22.120 21.654 1.00 22.39 927 MET B C 1
ATOM 1699 O O . MET B 1 109 ? -9.478 21.959 21.808 1.00 23.78 927 MET B O 1
ATOM 1708 N N . VAL B 1 110 ? -11.577 21.143 21.883 1.00 20.42 928 VAL B N 1
ATOM 1709 C CA A VAL B 1 110 ? -11.164 19.829 22.404 0.68 21.80 928 VAL B CA 1
ATOM 1710 C CA B VAL B 1 110 ? -11.139 19.830 22.401 0.32 22.04 928 VAL B CA 1
ATOM 1711 C C . VAL B 1 110 ? -10.249 19.098 21.406 1.00 20.93 928 VAL B C 1
ATOM 1712 O O . VAL B 1 110 ? -9.372 18.323 21.798 1.00 24.25 928 VAL B O 1
ATOM 1719 N N . ALA B 1 111 ? -10.444 19.375 20.119 1.00 19.92 929 ALA B N 1
ATOM 1720 C CA . ALA B 1 111 ? -9.631 18.791 19.059 1.00 21.11 929 ALA B CA 1
ATOM 1721 C C . ALA B 1 111 ? -8.310 19.515 18.801 1.00 20.95 929 ALA B C 1
ATOM 1722 O O . ALA B 1 111 ? -7.547 19.099 17.937 1.00 21.74 929 ALA B O 1
ATOM 1724 N N . GLY B 1 112 ? -8.047 20.603 19.527 1.00 21.65 930 GLY B N 1
ATOM 1725 C CA . GLY B 1 112 ? -6.777 21.315 19.416 1.00 22.51 930 GLY B CA 1
ATOM 1726 C C . GLY B 1 112 ? -6.763 22.459 18.422 1.00 22.22 930 GLY B C 1
ATOM 1727 O O . GLY B 1 112 ? -5.711 22.978 18.122 1.00 24.41 930 GLY B O 1
ATOM 1728 N N . TYR B 1 113 ? -7.943 22.869 17.943 1.00 21.03 931 TYR B N 1
ATOM 1729 C CA . TYR B 1 113 ? -8.080 23.946 16.971 1.00 21.00 931 TYR B CA 1
ATOM 1730 C C . TYR B 1 113 ? -8.489 25.196 17.744 1.00 22.93 931 TYR B C 1
ATOM 1731 O O . TYR B 1 113 ? -9.618 25.671 17.667 1.00 26.84 931 TYR B O 1
ATOM 1740 N N . THR B 1 114 ? -7.522 25.707 18.501 1.00 25.95 932 THR B N 1
ATOM 1741 C CA . THR B 1 114 ? -7.719 26.792 19.447 1.00 28.70 932 THR B CA 1
ATOM 1742 C C . THR B 1 114 ? -7.249 28.145 18.930 1.00 28.71 932 THR B C 1
ATOM 1743 O O . THR B 1 114 ? -7.557 29.168 19.531 1.00 37.31 932 THR B O 1
ATOM 1747 N N . ALA B 1 115 ? -6.523 28.149 17.818 1.00 26.44 933 ALA B N 1
ATOM 1748 C CA . ALA B 1 115 ? -5.932 29.356 17.260 1.00 28.29 933 ALA B CA 1
ATOM 1749 C C . ALA B 1 115 ? -6.394 29.542 15.830 1.00 26.61 933 ALA B C 1
ATOM 1750 O O . ALA B 1 115 ? -6.468 28.569 15.061 1.00 24.73 933 ALA B O 1
ATOM 1752 N N . ILE B 1 116 ? -6.677 30.796 15.469 1.00 27.02 934 ILE B N 1
ATOM 1753 C CA . ILE B 1 116 ? -7.024 31.154 14.082 1.00 26.57 934 ILE B CA 1
ATOM 1754 C C . ILE B 1 116 ? -5.945 30.677 13.085 1.00 25.49 934 ILE B C 1
ATOM 1755 O O . ILE B 1 116 ? -6.271 30.127 12.015 1.00 26.11 934 ILE B O 1
ATOM 1760 N N . GLU B 1 117 ? -4.666 30.838 13.447 1.00 25.06 935 GLU B N 1
ATOM 1761 C CA . GLU B 1 117 ? -3.556 30.438 12.574 1.00 26.89 935 GLU B CA 1
ATOM 1762 C C . GLU B 1 117 ? -3.567 28.940 12.243 1.00 24.79 935 GLU B C 1
ATOM 1763 O O . GLU B 1 117 ? -3.031 28.521 11.207 1.00 26.06 935 GLU B O 1
ATOM 1769 N N . LYS B 1 118 ? -4.148 28.132 13.132 1.00 22.61 936 LYS B N 1
ATOM 1770 C CA . LYS B 1 118 ? -4.258 26.694 12.890 1.00 22.50 936 LYS B CA 1
ATOM 1771 C C . LYS B 1 118 ? -5.510 26.364 12.068 1.00 21.84 936 LYS B C 1
ATOM 1772 O O . LYS B 1 118 ? -5.435 25.557 11.129 1.00 21.42 936 LYS B O 1
ATOM 1778 N N . VAL B 1 119 ? -6.649 26.968 12.409 1.00 21.81 937 VAL B N 1
ATOM 1779 C CA . VAL B 1 119 ? -7.905 26.671 11.650 1.00 21.69 937 VAL B CA 1
ATOM 1780 C C . VAL B 1 119 ? -7.786 26.993 10.159 1.00 21.39 937 VAL B C 1
ATOM 1781 O O . VAL B 1 119 ? -8.274 26.235 9.317 1.00 22.19 937 VAL B O 1
ATOM 1785 N N . VAL B 1 120 ? -7.102 28.085 9.818 1.00 22.32 938 VAL B N 1
ATOM 1786 C CA . VAL B 1 120 ? -6.986 28.478 8.405 1.00 23.23 938 VAL B CA 1
ATOM 1787 C C . VAL B 1 120 ? -6.222 27.452 7.568 1.00 23.07 938 VAL B C 1
ATOM 1788 O O . VAL B 1 120 ? -6.421 27.402 6.344 1.00 24.89 938 VAL B O 1
ATOM 1792 N N . GLN B 1 121 ? -5.392 26.622 8.228 1.00 20.42 939 GLN B N 1
ATOM 1793 C CA . GLN B 1 121 ? -4.617 25.590 7.551 1.00 21.45 939 GLN B CA 1
ATOM 1794 C C . GLN B 1 121 ? -5.298 24.224 7.513 1.00 19.80 939 GLN B C 1
ATOM 1795 O O . GLN B 1 121 ? -4.805 23.317 6.820 1.00 21.63 939 GLN B O 1
ATOM 1801 N N . MET B 1 122 ? -6.423 24.067 8.210 1.00 19.65 940 MET B N 1
ATOM 1802 C CA . MET B 1 122 ? -7.021 22.759 8.353 1.00 21.43 940 MET B CA 1
ATOM 1803 C C . MET B 1 122 ? -7.667 22.314 7.038 1.00 22.63 940 MET B C 1
ATOM 1804 O O . MET B 1 122 ? -8.112 23.142 6.215 1.00 23.65 940 MET B O 1
ATOM 1809 N N . SER B 1 123 ? -7.682 21.001 6.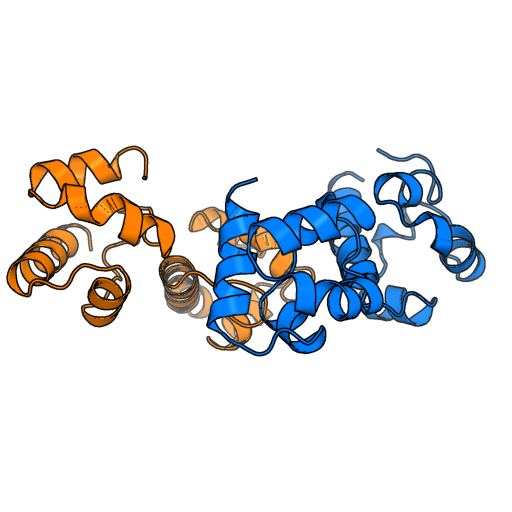843 1.00 20.93 941 SER B N 1
ATOM 1810 C CA . SER B 1 123 ? -8.273 20.419 5.655 1.00 23.12 941 SER B CA 1
ATOM 1811 C C . SER B 1 123 ? -9.774 20.280 5.822 1.00 22.71 941 SER B C 1
ATOM 1812 O O . SER B 1 123 ? -10.336 20.410 6.926 1.00 20.89 941 SER B O 1
ATOM 1815 N N . ASN B 1 124 ? -10.439 19.976 4.719 1.00 23.39 942 ASN B N 1
ATOM 1816 C CA A ASN B 1 124 ? -11.875 19.734 4.817 0.65 23.42 942 ASN B CA 1
ATOM 1817 C CA B ASN B 1 124 ? -11.853 19.645 4.737 0.35 19.96 942 ASN B CA 1
ATOM 1818 C C . ASN B 1 124 ? -12.124 18.415 5.601 1.00 21.74 942 ASN B C 1
ATOM 1819 O O . ASN B 1 124 ? -13.095 18.335 6.344 1.00 22.71 942 ASN B O 1
ATOM 1828 N N . GLU B 1 125 ? -11.234 17.428 5.471 1.00 21.29 943 GLU B N 1
ATOM 1829 C CA . GLU B 1 125 ? -11.320 16.201 6.243 1.00 21.12 943 GLU B CA 1
ATOM 1830 C C . GLU B 1 125 ? -11.186 16.506 7.744 1.00 18.86 943 GLU B C 1
ATOM 1831 O O . GLU B 1 125 ? -11.850 15.876 8.572 1.00 18.88 943 GLU B O 1
ATOM 1837 N N . ASP B 1 126 ? -10.336 17.480 8.096 1.00 18.05 944 ASP B N 1
ATOM 1838 C CA . ASP B 1 126 ? -10.183 17.878 9.502 1.00 18.33 944 ASP B CA 1
ATOM 1839 C C . ASP B 1 126 ? -11.495 18.433 10.086 1.00 17.97 944 ASP B C 1
ATOM 1840 O O . ASP B 1 126 ? -11.894 18.091 11.206 1.00 17.72 944 ASP B O 1
ATOM 1845 N N . ILE B 1 127 ? -12.193 19.244 9.295 1.00 16.94 945 ILE B N 1
ATOM 1846 C CA . ILE B 1 127 ? -13.458 19.829 9.707 1.00 18.29 945 ILE B CA 1
ATOM 1847 C C . ILE B 1 127 ? -14.481 18.729 10.026 1.00 17.06 945 ILE B C 1
ATOM 1848 O O . ILE B 1 127 ? -15.156 18.778 11.063 1.00 18.13 945 ILE B O 1
ATOM 1853 N N . LYS B 1 128 ? -14.565 17.726 9.162 1.00 17.54 946 LYS B N 1
ATOM 1854 C CA . LYS B 1 128 ? -15.488 16.614 9.379 1.00 18.68 946 LYS B CA 1
ATOM 1855 C C . LYS B 1 128 ? -15.071 15.789 10.598 1.00 17.74 946 LYS B C 1
ATOM 1856 O O . LYS B 1 128 ? -15.893 15.477 11.461 1.00 18.21 946 LYS B O 1
ATOM 1862 N N . ARG B 1 129 ? -13.776 15.459 10.664 1.00 17.30 947 ARG B N 1
ATOM 1863 C CA A ARG B 1 129 ? -13.264 14.590 11.717 0.63 17.27 947 ARG B CA 1
ATOM 1864 C CA B ARG B 1 129 ? -13.247 14.591 11.711 0.37 17.66 947 ARG B CA 1
ATOM 1865 C C . ARG B 1 129 ? -13.610 15.109 13.100 1.00 16.20 947 ARG B C 1
ATOM 1866 O O . ARG B 1 129 ? -14.000 14.329 13.971 1.00 17.86 947 ARG B O 1
ATOM 1881 N N . ILE B 1 130 ? -13.459 16.413 13.307 1.00 16.43 948 ILE B N 1
ATOM 1882 C CA . ILE B 1 130 ? -13.688 16.994 14.635 1.00 16.89 948 ILE B CA 1
ATOM 1883 C C . ILE B 1 130 ? -15.142 17.103 15.038 1.00 17.75 948 ILE B C 1
ATOM 1884 O O . ILE B 1 130 ? -15.433 17.423 16.174 1.00 19.76 948 ILE B O 1
ATOM 1889 N N . GLY B 1 131 ? -16.060 16.792 14.112 1.00 18.44 949 GLY B N 1
ATOM 1890 C CA . GLY B 1 131 ? -17.465 16.640 14.436 1.00 19.57 949 GLY B CA 1
ATOM 1891 C C . GLY B 1 131 ? -18.422 17.526 13.671 1.00 19.88 949 GLY B C 1
ATOM 1892 O O . GLY B 1 131 ? -19.598 17.542 14.008 1.00 23.14 949 GLY B O 1
ATOM 1893 N N . VAL B 1 132 ? -17.959 18.243 12.640 1.00 18.49 950 VAL B N 1
ATOM 1894 C CA . VAL B 1 132 ? -18.889 18.996 11.775 1.00 19.06 950 VAL B CA 1
ATOM 1895 C C . VAL B 1 132 ? -19.371 18.001 10.723 1.00 20.82 950 VAL B C 1
ATOM 1896 O O . VAL B 1 132 ? -18.690 17.741 9.740 1.00 22.46 950 VAL B O 1
ATOM 1900 N N . ARG B 1 133 ? -20.569 17.474 10.952 1.00 21.58 951 ARG B N 1
ATOM 1901 C CA . ARG B 1 133 ? -21.151 16.376 10.198 1.00 22.26 951 ARG B CA 1
ATOM 1902 C C . ARG B 1 133 ? -22.129 16.828 9.104 1.00 22.29 951 ARG B C 1
ATOM 1903 O O . ARG B 1 133 ? -22.203 16.200 8.036 1.00 26.98 951 ARG B O 1
ATOM 1911 N N . LEU B 1 134 ? -22.900 17.878 9.380 1.00 21.82 952 LEU B N 1
ATOM 1912 C CA . LEU B 1 134 ? -23.942 18.342 8.459 1.00 21.63 952 LEU B CA 1
ATOM 1913 C C . LEU B 1 134 ? -23.308 19.072 7.269 1.00 21.34 952 LEU B C 1
ATOM 1914 O O . LEU B 1 134 ? -22.513 19.999 7.476 1.00 21.97 952 LEU B O 1
ATOM 1919 N N . PRO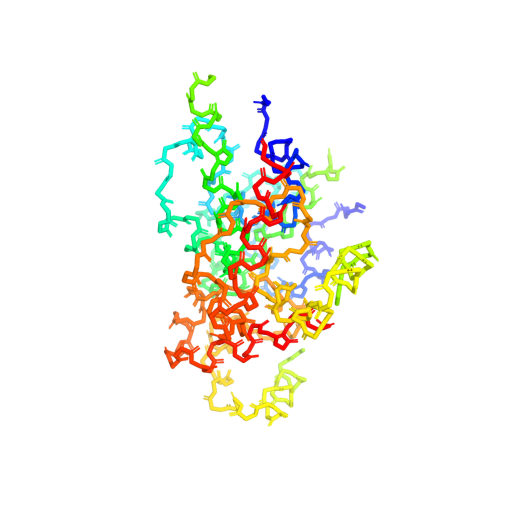 B 1 135 ? -23.637 18.659 6.025 1.00 22.85 953 PRO B N 1
ATOM 1920 C CA . PRO B 1 135 ? -23.002 19.267 4.840 1.00 23.15 953 PRO B CA 1
ATOM 1921 C C . PRO B 1 135 ? -23.120 20.788 4.762 1.00 23.71 953 PRO B C 1
ATOM 1922 O O . PRO B 1 135 ? -22.159 21.462 4.379 1.00 23.53 953 PRO B O 1
ATOM 1926 N N . GLY B 1 136 ? -24.272 21.326 5.133 1.00 23.55 954 GLY B N 1
ATOM 1927 C CA . GLY B 1 136 ? -24.469 22.769 5.101 1.00 24.37 954 GLY B CA 1
ATOM 1928 C C . GLY B 1 136 ? -23.545 23.510 6.051 1.00 23.62 954 GLY B C 1
ATOM 1929 O O . GLY B 1 136 ? -23.123 24.622 5.758 1.00 24.92 954 GLY B O 1
ATOM 1930 N N . HIS B 1 137 ? -23.212 22.862 7.172 1.00 21.87 955 HIS B N 1
ATOM 1931 C CA . HIS B 1 137 ? -22.273 23.413 8.152 1.00 21.62 955 HIS B CA 1
ATOM 1932 C C . HIS B 1 137 ? -20.831 23.234 7.721 1.00 20.34 955 HIS B C 1
ATOM 1933 O O . HIS B 1 137 ? -20.026 24.161 7.844 1.00 22.41 955 HIS B O 1
ATOM 1940 N N . GLN B 1 138 ? -20.513 22.077 7.160 1.00 20.62 956 GLN B N 1
ATOM 1941 C CA . GLN B 1 138 ? -19.173 21.845 6.613 1.00 21.27 956 GLN B CA 1
ATOM 1942 C C . GLN B 1 138 ? -18.833 22.899 5.553 1.00 20.72 956 GLN B C 1
ATOM 1943 O O . GLN B 1 138 ? -17.734 23.476 5.558 1.00 22.20 956 GLN B O 1
ATOM 1949 N N . LYS B 1 139 ? -19.790 23.139 4.644 1.00 22.63 957 LYS B N 1
ATOM 1950 C CA . LYS B 1 139 ? -19.601 24.093 3.546 1.00 26.41 957 LYS B CA 1
ATOM 1951 C C . LYS B 1 139 ? -19.428 25.499 4.048 1.00 24.69 957 LYS B C 1
ATOM 1952 O O . LYS B 1 139 ? -18.593 26.247 3.539 1.00 27.90 957 LYS B O 1
ATOM 1958 N N . ARG B 1 140 ? -20.236 25.877 5.031 1.00 23.92 958 ARG B N 1
ATOM 1959 C CA . ARG B 1 140 ? -20.190 27.236 5.547 1.00 25.91 958 ARG B CA 1
ATOM 1960 C C . ARG B 1 140 ? -18.853 27.520 6.206 1.00 24.43 958 ARG B C 1
ATOM 1961 O O . ARG B 1 140 ? -18.242 28.583 6.020 1.00 26.76 958 ARG B O 1
ATOM 1969 N N . ILE B 1 141 ? -18.395 26.549 6.981 1.00 22.30 959 ILE B N 1
ATOM 1970 C CA . ILE B 1 141 ? -17.094 26.669 7.626 1.00 21.84 959 ILE B CA 1
ATOM 1971 C C . ILE B 1 141 ? -15.966 26.731 6.602 1.00 21.22 959 ILE B C 1
ATOM 1972 O O . ILE B 1 141 ? -15.122 27.640 6.671 1.00 24.09 959 ILE B O 1
ATOM 1977 N N . ALA B 1 142 ? -15.974 25.812 5.639 1.00 22.89 960 ALA B N 1
ATOM 1978 C CA . ALA B 1 142 ? -14.963 25.807 4.555 1.00 24.94 960 ALA B CA 1
ATOM 1979 C C . ALA B 1 142 ? -14.910 27.117 3.779 1.00 25.25 960 ALA B C 1
ATOM 1980 O O . ALA B 1 142 ? -13.839 27.681 3.593 1.00 27.06 960 ALA B O 1
ATOM 1982 N N . TYR B 1 143 ? -16.066 27.615 3.343 1.00 26.40 961 TYR B N 1
ATOM 1983 C CA . TYR B 1 143 ? -16.094 28.863 2.567 1.00 28.34 961 TYR B CA 1
ATOM 1984 C C . TYR B 1 143 ? -15.608 30.051 3.400 1.00 27.40 961 TYR B C 1
ATOM 1985 O O . TYR B 1 143 ? -14.945 30.940 2.874 1.00 30.20 961 TYR B O 1
ATOM 1994 N N . SER B 1 144 ? -15.933 30.054 4.691 1.00 25.66 962 SER B N 1
ATOM 1995 C CA . SER B 1 144 ? -15.487 31.110 5.580 1.00 25.22 962 SER B CA 1
ATOM 1996 C C . SER B 1 144 ? -13.969 31.124 5.715 1.00 24.73 962 SER B C 1
ATOM 1997 O O . SER B 1 144 ? -13.361 32.194 5.792 1.00 27.33 962 SER B O 1
ATOM 2000 N N . LEU B 1 145 ? -13.360 29.940 5.725 1.00 25.37 963 LEU B N 1
ATOM 2001 C CA . LEU B 1 145 ? -11.917 29.840 5.808 1.00 24.70 963 LEU B CA 1
ATOM 2002 C C . LEU B 1 145 ? -11.183 30.366 4.564 1.00 29.76 963 LEU B C 1
ATOM 2003 O O . LEU B 1 145 ? -10.067 30.807 4.700 1.00 29.40 963 LEU B O 1
ATOM 2008 N N . LEU B 1 146 ? -11.800 30.338 3.372 1.00 34.33 964 LEU B N 1
ATOM 2009 C CA . LEU B 1 146 ? -11.171 30.957 2.198 1.00 40.49 964 LEU B CA 1
ATOM 2010 C C . LEU B 1 146 ? -10.868 32.424 2.479 1.00 42.03 964 LEU B C 1
ATOM 2011 O O . LEU B 1 146 ? -9.748 32.871 2.273 1.00 45.92 964 LEU B O 1
ATOM 2016 N N . GLY B 1 147 ? -11.863 33.152 2.985 1.00 40.31 965 GLY B N 1
ATOM 2017 C CA . GLY B 1 147 ? -11.691 34.560 3.351 1.00 42.95 965 GLY B CA 1
ATOM 2018 C C . GLY B 1 147 ? -10.807 34.820 4.561 1.00 42.62 965 GLY B C 1
ATOM 2019 O O . GLY B 1 147 ? -10.030 35.776 4.565 1.00 47.49 965 GLY B O 1
ATOM 2020 N N . LEU B 1 148 ? -10.929 33.983 5.589 1.00 38.07 966 LEU B N 1
ATOM 2021 C CA . LEU B 1 148 ? -10.169 34.155 6.834 1.00 40.08 966 LEU B CA 1
ATOM 2022 C C . LEU B 1 148 ? -8.658 33.970 6.624 1.00 40.01 966 LEU B C 1
ATOM 2023 O O . LEU B 1 148 ? -7.846 34.682 7.222 1.00 40.80 966 LEU B O 1
ATOM 2028 N N . LYS B 1 149 ? -8.286 33.022 5.769 1.00 36.76 967 LYS B N 1
ATOM 2029 C CA . LYS B 1 149 ? -6.872 32.772 5.458 1.00 38.29 967 LYS B CA 1
ATOM 2030 C C . LYS B 1 149 ? -6.230 33.943 4.710 1.00 45.65 967 LYS B C 1
ATOM 2031 O O . LYS B 1 149 ? -5.070 34.269 4.966 1.00 49.56 967 LYS B O 1
ATOM 2037 N N . ASP B 1 150 ? -6.979 34.567 3.797 1.00 50.14 968 ASP B N 1
ATOM 2038 C CA . ASP B 1 150 ? -6.516 35.773 3.094 1.00 56.13 968 ASP B CA 1
ATOM 2039 C C . ASP B 1 150 ? -6.178 36.902 4.076 1.00 57.27 968 ASP B C 1
ATOM 2040 O O . ASP B 1 150 ? -5.148 37.558 3.936 1.00 60.75 968 ASP B O 1
ATOM 2042 N N . GLN B 1 151 ? -7.043 37.107 5.070 1.00 57.32 969 GLN B N 1
ATOM 2043 C CA . GLN B 1 151 ? -6.796 38.085 6.139 1.00 61.47 969 GLN B CA 1
ATOM 2044 C C . GLN B 1 151 ? -5.608 37.689 7.026 1.00 60.29 969 GLN B C 1
ATOM 2045 O O . GLN B 1 151 ? -5.504 36.543 7.484 1.00 58.58 969 GLN B O 1
#

Secondary structure (P-SEA, 3-state):
caaaaaaaaaaaccccaaaaaaaaccccccccccccaaaaaaaccccaaaaaaaaaaaaacccccaaaaaaaaccccaaaaaaaaccccaaaaaaccaaaaaaaccccaaaaaaaaaaaaaaaaac/cccaaaaaaaaaccccaaaaaaaaccccccccccccaaaaaaaccccaaaaaaaaaaaaaaccccaaaaaaaaccccaaaaaaaaccccaaaaaaccaaaaaaaccccaaaaaaaaaaaaaaaac

Nearest PDB structures (foldseek):
  5zrx-assembly1_A  TM=1.008E+00  e=2.713E-18  Mus musculus
  5zrx-assembly2_B  TM=9.807E-01  e=2.153E-16  Mus musculus
  5zry-assembly2_B  TM=9.588E-01  e=8.552E-09  Mus musculus
  7kja-assembly1_A  TM=9.906E-01  e=7.922E-07  Homo sapiens
  7kjc-assembly1_A  TM=9.861E-01  e=9.245E-07  Homo sapiens

InterPro domains:
  IPR000719 Protein kinase domain [PS50011] (614-876)
  IPR001090 Ephrin, ligand binding domain [PF01404] (29-200)
  IPR001090 Ephrin, ligand binding domain [PS51550] (27-205)
  IPR001090 Ephrin, ligand binding domain [SM00615] (27-200)
  IPR001245 Serine-threonine/tyrosine-protein kinase, catalytic domain [PF07714] (616-872)
  IPR001245 Serine-threonine/tyrosine-protein kinase, catalytic domain [PR00109] (693-706)
  IPR001245 Serine-threonine/tyrosine-protein kinase, catalytic domain [PR00109] (730-748)
  IPR001245 Serine-threonine/tyrosine-protein kinase, catalytic domain [PR00109] (780-790)
  IPR001245 Serine-threonine/tyrosine-protein kinase, catalytic domain [PR00109] (799-821)
  IPR001245 Serine-threonine/tyrosine-protein kinase, catalytic domain [PR00109] (843-865)
  IPR001426 Tyrosine-protein kinase, receptor class V, conserved site [PS00790] (181-201)
  IPR001426 Tyrosine-protein kinase, receptor class V, conserved site [PS00791] (248-268)
  IPR001660 Sterile alpha motif domain [PF00536] (905-967)
  IPR001660 Sterile alpha motif domain [PS50105] (905-969)
  IPR001660 Sterile alpha motif domain [SM00454] (902-969)
  IPR003961 Fibronectin type III [PF00041] (332-421)
  IPR003961 Fibronectin type III [PF00041] (440-525)
  IPR003961 Fibronectin type III [PS50853] (329-433)
  IPR003961 Fibronectin type III [PS50853] (439-530)
  IPR003961 Fibronectin type III [SM00060] (330-420)

Radius of gyration: 20.69 Å; Cα contacts (8 Å, |Δi|>4): 285; chains: 2; bounding box: 42×42×57 Å

Solvent-accessible surface area: 13667 Å² total; per-residue (Å²): 29,61,85,157,0,3,62,47,0,140,88,40,49,1,76,175,16,46,119,24,0,40,117,40,0,10,33,22,52,110,39,1,68,47,7,14,46,71,7,0,79,114,6,42,0,126,56,103,71,47,24,102,72,0,14,26,24,17,100,150,124,168,80,208,44,2,48,77,0,0,97,48,14,104,2,91,113,15,27,136,69,0,89,134,39,37,37,58,31,15,128,94,0,10,125,19,52,75,148,30,2,121,145,18,15,0,160,62,38,1,4,41,60,16,0,8,18,27,10,42,38,10,102,130,69,107,72,30,150,154,8,8,69,56,0,141,89,45,49,1,62,171,9,24,135,25,0,32,78,16,0,6,37,33,49,108,28,0,27,41,9,57,95,116,23,0,62,122,9,37,0,120,59,97,69,58,21,168,73,0,46,82,21,3,132,154,54,108,130,93,62,2,30,84,0,0,97,55,14,111,2,98,115,14,16,71,26,0,67,13,36,33,16,88,37,32,144,103,0,22,122,19,45,96,135,34,2,102,94,9,15,0,41,18,37,2,6,42,48,10,0,20,102,26,14,129,49,20,117,94,112

Foldseek 3Di:
DQVVVCVVCVVQVNNVLSVLCVVLPVRDLVLVLPDDPVNCVNSPNPDPVSSVSVNVVSVVDQDFWPCVLCVVLPNNVCVVLCVVLPVTGLVSLLPDDLVNCVVSPPPRVSSSVSSVVSSVVNNVVD/DEDCVLVVCVVVPRNVLQVLCVVLPVHDLLLVLLADLVNCVNSPNPDPVSSVSVNVVSVVNDDFWPCVLCVVLVNNVCVVLCVVLPNTGLVRLLPDDLVRCVVSPPPRPSSSSSSVVSSVVSVVD

GO terms:
  GO:0005003 ephrin receptor activity (F, IDA)
  GO:0043535 regulation of blood vessel endothelial cell migration (P, IDA)
  GO:0045765 regulation of angiogenesis (P, IDA)
  GO:0030316 osteoclast differentiation (P, IDA)
  GO:0070309 lens fiber cell morphogenesis (P, IDA)
  GO:0001649 osteoblast differentiation (P, IMP)
  GO:0033598 mammary gland epithelial cell proliferation (P, IMP)
  GO:0046849 bone remodeling (P, IMP)
  GO:0048013 ephrin receptor signaling pathway (P, IMP)
  GO:0060444 branching involved in mammary gland duct morphogenesis (P, IMP)
  GO:0005515 protein binding (F, IPI)
  GO:0009986 cell surface (C, IDA)
  GO:0030182 neuron differentiation (P, IDA)
  GO:0048013 ephrin receptor signaling pathway (P, IDA)
  GO:0014028 notochord formation (P, IGI)
  GO:0001501 skeletal system development (P, IMP)
  GO:0001568 blood vessel development (P, IMP)
  GO:0001570 vasculogenesis (P, IMP)
  GO:0001818 negative regulation of cytokine production (P, IMP)
  GO:0002043 blood vessel endothelial cell proliferation involved in sprouting angiogenesis (P, IMP)

Organism: Mus musculus (NCBI:txid10090)

B-factor: mean 32.98, std 13.36, range [15.43, 85.36]

CATH classification: 1.10.150.50